Protein AF-U5GYC0-F1 (afdb_monomer)

Structure (mmCIF, N/CA/C/O backbone):
data_AF-U5GYC0-F1
#
_entry.id   AF-U5GYC0-F1
#
loop_
_atom_site.group_PDB
_atom_si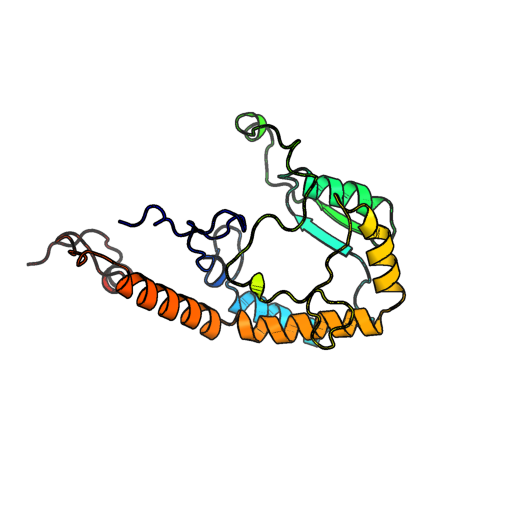te.id
_atom_site.type_symbol
_atom_site.label_atom_id
_atom_site.label_alt_id
_atom_site.label_comp_id
_atom_site.label_asym_id
_atom_site.label_entity_id
_atom_site.label_seq_id
_atom_site.pdbx_PDB_ins_code
_atom_site.Cartn_x
_atom_site.Cartn_y
_atom_site.Cartn_z
_atom_site.occupancy
_atom_site.B_iso_or_equiv
_atom_site.auth_seq_id
_atom_site.auth_comp_id
_atom_site.auth_asym_id
_atom_site.auth_atom_id
_atom_site.pdbx_PDB_model_num
ATOM 1 N N . MET A 1 1 ? 23.691 8.593 -22.057 1.00 45.25 1 MET A N 1
ATOM 2 C CA . MET A 1 1 ? 22.608 8.100 -21.179 1.00 45.25 1 MET A CA 1
ATOM 3 C C . MET A 1 1 ? 22.080 9.278 -20.382 1.00 45.25 1 MET A C 1
ATOM 5 O O . MET A 1 1 ? 22.920 10.042 -19.911 1.00 45.25 1 MET A O 1
ATOM 9 N N . PRO A 1 2 ? 20.759 9.476 -20.233 1.00 45.41 2 PRO A N 1
ATOM 10 C CA . PRO A 1 2 ? 20.293 10.423 -19.232 1.00 45.41 2 PRO A CA 1
ATOM 11 C C . PRO A 1 2 ? 20.849 9.981 -17.872 1.00 45.41 2 PRO A C 1
ATOM 13 O O . PRO A 1 2 ? 20.903 8.788 -17.569 1.00 45.41 2 PRO A O 1
ATOM 16 N N . ALA A 1 3 ? 21.329 10.929 -17.074 1.00 44.53 3 ALA A N 1
ATOM 17 C CA . ALA A 1 3 ? 21.721 10.655 -15.701 1.00 44.53 3 ALA A CA 1
ATOM 18 C C . ALA A 1 3 ? 20.459 10.246 -14.911 1.00 44.53 3 ALA A C 1
ATOM 20 O O . ALA A 1 3 ? 19.649 11.107 -14.587 1.00 44.53 3 ALA A O 1
ATOM 21 N N . GLY A 1 4 ? 20.247 8.945 -14.663 1.00 54.09 4 GLY A N 1
ATOM 22 C CA . GLY A 1 4 ? 19.050 8.458 -13.948 1.00 54.09 4 GLY A CA 1
ATOM 23 C C . GLY A 1 4 ? 18.498 7.107 -14.409 1.00 54.09 4 GLY A C 1
ATOM 24 O O . GLY A 1 4 ? 17.300 6.986 -14.629 1.00 54.09 4 GLY A O 1
ATOM 25 N N . ALA A 1 5 ? 19.351 6.094 -14.601 1.00 66.25 5 ALA A N 1
ATOM 26 C CA . ALA A 1 5 ? 18.937 4.833 -15.227 1.00 66.25 5 ALA A CA 1
ATOM 27 C C . ALA A 1 5 ? 18.612 3.675 -14.254 1.00 66.25 5 ALA A C 1
ATOM 29 O O . ALA A 1 5 ? 18.399 2.549 -14.696 1.00 66.25 5 ALA A O 1
ATOM 30 N N . ALA A 1 6 ? 18.609 3.903 -12.937 1.00 85.44 6 ALA A N 1
ATOM 31 C CA . ALA A 1 6 ? 18.375 2.828 -11.975 1.00 85.44 6 ALA A CA 1
ATOM 32 C C . ALA A 1 6 ? 16.874 2.580 -11.773 1.00 85.44 6 ALA A C 1
ATOM 34 O O . ALA A 1 6 ? 16.101 3.510 -11.521 1.00 85.44 6 ALA A O 1
ATOM 35 N N . TRP A 1 7 ? 16.475 1.313 -11.870 1.00 90.56 7 TRP A N 1
ATOM 36 C CA . TRP A 1 7 ? 15.140 0.868 -11.491 1.00 90.56 7 TRP A CA 1
ATOM 37 C C . TRP A 1 7 ? 15.125 0.523 -10.003 1.00 90.56 7 TRP A C 1
ATOM 39 O O . TRP A 1 7 ? 16.076 -0.061 -9.484 1.00 90.56 7 TRP A O 1
ATOM 49 N N . ALA A 1 8 ? 14.062 0.910 -9.307 1.00 91.19 8 ALA A N 1
ATOM 50 C CA . ALA A 1 8 ? 13.942 0.778 -7.863 1.00 91.19 8 ALA A CA 1
ATOM 51 C C . ALA A 1 8 ? 12.551 0.275 -7.466 1.00 91.19 8 ALA A C 1
ATOM 53 O O . ALA A 1 8 ? 11.544 0.642 -8.067 1.00 91.19 8 ALA A O 1
ATOM 54 N N . LEU A 1 9 ? 12.498 -0.529 -6.403 1.00 91.19 9 LEU A N 1
ATOM 55 C CA . LEU A 1 9 ? 11.251 -1.062 -5.830 1.00 91.19 9 LEU A CA 1
ATOM 56 C C . LEU A 1 9 ? 10.464 0.011 -5.062 1.00 91.19 9 LEU A C 1
ATOM 58 O O . LEU A 1 9 ? 9.237 -0.023 -4.967 1.00 91.19 9 LEU A O 1
ATOM 62 N N . GLY A 1 10 ? 11.189 0.993 -4.530 1.00 89.19 10 GLY A N 1
ATOM 63 C CA . GLY A 1 10 ? 10.661 2.166 -3.859 1.00 89.19 10 GLY A CA 1
ATOM 64 C C . GLY A 1 10 ? 11.673 3.304 -3.917 1.00 89.19 10 GLY A C 1
ATOM 65 O O . GLY A 1 10 ? 12.877 3.074 -4.021 1.00 89.19 10 GLY A O 1
ATOM 66 N N . ARG A 1 11 ? 11.191 4.544 -3.861 1.00 86.31 11 ARG A N 1
ATOM 67 C CA . ARG A 1 11 ? 12.037 5.748 -3.871 1.00 86.31 11 ARG A CA 1
ATOM 68 C C . ARG A 1 11 ? 11.391 6.883 -3.106 1.00 86.31 11 ARG A C 1
ATOM 70 O O . ARG A 1 11 ? 10.182 6.856 -2.893 1.00 86.31 11 ARG A O 1
ATOM 77 N N . ARG A 1 12 ? 12.147 7.926 -2.772 1.00 82.62 12 ARG A N 1
ATOM 78 C CA . ARG A 1 12 ? 11.533 9.172 -2.302 1.00 82.62 12 ARG A CA 1
ATOM 79 C C . ARG A 1 12 ? 10.918 9.932 -3.468 1.00 82.62 12 ARG A C 1
ATOM 81 O O . ARG A 1 12 ? 11.385 9.846 -4.604 1.00 82.62 12 ARG A O 1
ATOM 88 N N . GLU A 1 13 ? 9.889 10.723 -3.190 1.00 81.12 13 GLU A N 1
ATOM 89 C CA . GLU A 1 13 ? 9.223 11.531 -4.220 1.00 81.12 13 GLU A CA 1
ATOM 90 C C . GLU A 1 13 ? 10.209 12.476 -4.928 1.00 81.12 13 GLU A C 1
ATOM 92 O O . GLU A 1 13 ? 10.243 12.528 -6.158 1.00 81.12 13 GLU A O 1
ATOM 97 N N . LYS A 1 14 ? 11.108 13.095 -4.149 1.00 80.00 14 LYS A N 1
ATOM 98 C CA . LYS A 1 14 ? 12.196 13.974 -4.611 1.00 80.00 14 LYS A CA 1
ATOM 99 C C . LYS A 1 14 ? 13.321 13.280 -5.388 1.00 80.00 14 LYS A C 1
ATOM 101 O O . LYS A 1 14 ? 14.299 13.935 -5.729 1.00 80.00 14 LYS A O 1
ATOM 106 N N . GLU A 1 15 ? 13.218 11.975 -5.631 1.00 83.44 15 GLU A N 1
ATOM 107 C CA . GLU A 1 15 ? 14.189 11.201 -6.409 1.00 83.44 15 GLU A CA 1
ATOM 108 C C . GLU A 1 15 ? 13.606 10.755 -7.758 1.00 83.44 15 GLU A C 1
ATOM 110 O O . GLU A 1 15 ? 13.583 9.558 -8.044 1.00 83.44 15 GLU A O 1
ATOM 115 N N . PRO A 1 16 ? 13.096 11.666 -8.609 1.00 85.19 16 PRO A N 1
ATOM 116 C CA . PRO A 1 16 ? 12.442 11.287 -9.861 1.00 85.19 16 PRO A CA 1
ATOM 117 C C . PRO A 1 16 ? 13.381 10.577 -10.846 1.00 85.19 16 PRO A C 1
ATOM 119 O O . PRO A 1 16 ? 12.903 9.935 -11.774 1.00 85.19 16 PRO A O 1
ATOM 122 N N . GLN A 1 17 ? 14.697 10.652 -10.633 1.00 84.75 17 GLN A N 1
ATOM 123 C CA . GLN A 1 17 ? 15.699 9.923 -11.407 1.00 84.75 17 GLN A CA 1
ATOM 124 C C . GLN A 1 17 ? 15.681 8.403 -11.176 1.00 84.75 17 GLN A C 1
ATOM 126 O O . GLN A 1 17 ? 16.362 7.681 -11.895 1.00 84.75 17 GLN A O 1
ATOM 131 N N . LEU A 1 18 ? 14.974 7.910 -10.152 1.00 87.81 18 LEU A N 1
ATOM 132 C CA . LEU A 1 18 ? 14.782 6.479 -9.932 1.00 87.81 18 LEU A CA 1
ATOM 133 C C . LEU A 1 18 ? 13.461 6.049 -10.572 1.00 87.81 18 LEU A C 1
ATOM 135 O O . LEU A 1 18 ? 12.388 6.554 -10.235 1.00 87.81 18 LEU A O 1
ATOM 139 N N . THR A 1 19 ? 13.532 5.094 -11.491 1.00 90.50 19 THR A N 1
ATOM 140 C CA . THR A 1 19 ? 12.335 4.562 -12.144 1.00 90.50 19 THR A CA 1
ATOM 141 C C . THR A 1 19 ? 11.710 3.508 -11.244 1.00 90.50 19 THR A C 1
ATOM 143 O O . THR A 1 19 ? 12.371 2.548 -10.859 1.00 90.50 19 THR A O 1
ATOM 146 N N . LEU A 1 20 ? 10.448 3.700 -10.866 1.00 92.38 20 LEU A N 1
ATOM 147 C CA . LEU A 1 20 ? 9.751 2.737 -10.020 1.00 92.38 20 LEU A CA 1
ATOM 148 C C . LEU A 1 20 ? 9.372 1.506 -10.830 1.00 92.38 20 LEU A C 1
ATOM 150 O O . LEU A 1 20 ? 8.767 1.622 -11.892 1.00 92.38 20 LEU A O 1
ATOM 154 N N . MET A 1 21 ? 9.695 0.338 -10.293 1.00 93.69 21 MET A N 1
ATOM 155 C CA . MET A 1 21 ? 9.301 -0.942 -10.857 1.00 93.69 21 MET A CA 1
ATOM 156 C C . MET A 1 21 ? 8.496 -1.755 -9.833 1.00 93.69 21 MET A C 1
ATOM 158 O O . MET A 1 21 ? 8.673 -1.560 -8.625 1.00 93.69 21 MET A O 1
ATOM 162 N N . PRO A 1 22 ? 7.587 -2.639 -10.275 1.00 93.56 22 PRO A N 1
ATOM 163 C CA . PRO A 1 22 ? 6.909 -3.559 -9.375 1.00 93.56 22 PRO A CA 1
ATO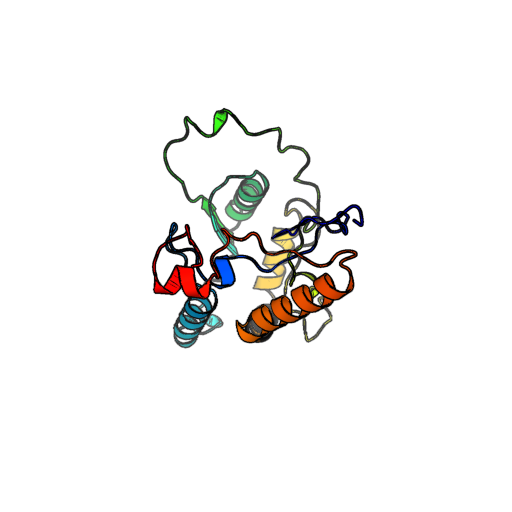M 164 C C . PRO A 1 22 ? 7.876 -4.467 -8.607 1.00 93.56 22 PRO A C 1
ATOM 166 O O . PRO A 1 22 ? 8.933 -4.847 -9.107 1.00 93.56 22 PRO A O 1
ATOM 169 N N . ASP A 1 23 ? 7.496 -4.805 -7.377 1.00 90.19 23 ASP A N 1
ATOM 170 C CA . ASP A 1 23 ? 8.278 -5.652 -6.476 1.00 90.19 23 ASP A CA 1
ATOM 171 C C . ASP A 1 23 ? 8.220 -7.134 -6.877 1.00 90.19 23 ASP A C 1
ATOM 173 O O . ASP A 1 23 ? 7.210 -7.609 -7.400 1.00 90.19 23 ASP A O 1
ATOM 177 N N . PHE A 1 24 ? 9.293 -7.889 -6.631 1.00 86.81 24 PHE A N 1
ATOM 178 C CA . PHE A 1 24 ? 9.323 -9.324 -6.938 1.00 86.81 24 PHE A CA 1
ATOM 179 C C . PHE A 1 24 ? 8.292 -10.117 -6.115 1.00 86.81 24 PHE A C 1
ATOM 181 O O . PHE A 1 24 ? 7.772 -11.129 -6.590 1.00 86.81 24 PHE A O 1
ATOM 188 N N . GLY A 1 25 ? 7.921 -9.622 -4.929 1.00 84.31 25 GLY A N 1
ATOM 189 C CA . GLY A 1 25 ? 6.897 -10.193 -4.060 1.00 84.31 25 GLY A CA 1
ATOM 190 C C . GLY A 1 25 ? 5.497 -10.216 -4.677 1.00 84.31 25 GLY A C 1
ATOM 191 O O . GLY A 1 25 ? 4.647 -10.978 -4.220 1.00 84.31 25 GLY A O 1
ATOM 192 N N . PHE A 1 26 ? 5.250 -9.471 -5.764 1.00 86.19 26 PHE A N 1
ATOM 193 C CA . PHE A 1 26 ? 4.016 -9.639 -6.538 1.00 86.19 26 PHE A CA 1
ATOM 194 C C . PHE A 1 26 ? 3.907 -11.033 -7.171 1.00 86.19 26 PHE A C 1
ATOM 196 O O . PHE A 1 26 ? 2.799 -11.558 -7.294 1.00 86.19 26 PHE A O 1
ATOM 203 N N . PHE A 1 27 ? 5.041 -11.648 -7.517 1.00 83.06 27 PHE A N 1
ATOM 204 C CA . PHE A 1 27 ? 5.105 -12.976 -8.123 1.00 83.06 27 PHE A CA 1
ATOM 205 C C . PHE A 1 27 ? 5.369 -14.061 -7.083 1.00 83.06 27 PHE A C 1
ATOM 207 O O . PHE A 1 27 ? 4.587 -15.003 -6.974 1.00 83.06 27 PHE A O 1
ATOM 214 N N . SER A 1 28 ? 6.453 -13.941 -6.314 1.00 82.31 28 SER A N 1
ATOM 215 C CA . SER A 1 28 ? 6.825 -14.945 -5.315 1.00 82.31 28 SER A CA 1
ATOM 216 C C . SER A 1 28 ? 7.883 -14.428 -4.351 1.00 82.31 28 SER A C 1
ATOM 218 O O . SER A 1 28 ? 8.816 -13.747 -4.776 1.00 82.31 28 SER A O 1
ATOM 220 N N . TRP A 1 29 ? 7.807 -14.852 -3.090 1.00 78.94 29 TRP A N 1
ATOM 221 C CA . TRP A 1 29 ? 8.907 -14.719 -2.139 1.00 78.94 29 TRP A CA 1
ATOM 222 C C . TRP A 1 29 ? 8.983 -15.971 -1.245 1.00 78.94 29 TRP A C 1
ATOM 224 O O . TRP A 1 29 ? 8.562 -15.961 -0.082 1.00 78.94 29 TRP A O 1
ATOM 234 N N . PRO A 1 30 ? 9.440 -17.102 -1.814 1.00 74.62 30 PRO A N 1
ATOM 235 C CA . PRO A 1 30 ? 9.347 -18.405 -1.165 1.00 74.62 30 PRO A CA 1
ATOM 236 C C . PRO A 1 30 ? 10.263 -18.550 0.056 1.00 74.62 30 PRO A C 1
ATOM 238 O O . PRO A 1 30 ? 9.929 -19.313 0.958 1.00 74.62 30 PRO A O 1
ATOM 241 N N . GLU A 1 31 ? 11.384 -17.825 0.125 1.00 71.75 31 GLU A N 1
ATOM 242 C CA . GLU A 1 31 ? 12.377 -17.928 1.202 1.00 71.75 31 GLU A CA 1
ATOM 243 C C . GLU A 1 31 ? 11.791 -17.635 2.599 1.00 71.75 31 GLU A C 1
ATOM 245 O O . GLU A 1 31 ? 12.012 -18.438 3.506 1.00 71.75 31 GLU A O 1
ATOM 250 N N . PRO A 1 32 ? 11.003 -16.559 2.809 1.00 68.69 32 PRO A N 1
ATOM 251 C CA . PRO A 1 32 ? 10.252 -16.346 4.049 1.00 68.69 32 PRO A CA 1
ATOM 252 C C . PRO A 1 32 ? 8.882 -17.050 4.080 1.00 68.69 32 PRO A C 1
ATOM 254 O O . PRO A 1 32 ? 8.115 -16.838 5.019 1.00 68.69 32 PRO A O 1
ATOM 257 N N . GLY A 1 33 ? 8.537 -17.849 3.064 1.00 72.38 33 GLY A N 1
ATOM 258 C CA . GLY A 1 33 ? 7.230 -18.504 2.949 1.00 72.38 33 GLY A CA 1
ATOM 259 C C . GLY A 1 33 ? 6.080 -17.556 2.593 1.00 72.38 33 GLY A C 1
ATOM 260 O O . GLY A 1 33 ? 4.927 -17.836 2.928 1.00 72.38 33 GLY A O 1
ATOM 261 N N . VAL A 1 34 ? 6.370 -16.427 1.939 1.00 73.06 34 VAL A N 1
ATOM 262 C CA . VAL A 1 34 ? 5.357 -15.463 1.495 1.00 73.06 34 VAL A CA 1
ATOM 263 C C . VAL A 1 34 ? 4.911 -15.833 0.077 1.00 73.06 34 VAL A C 1
ATOM 265 O O . VAL A 1 34 ? 5.691 -15.810 -0.876 1.00 73.06 34 VAL A O 1
ATOM 268 N N . GLY A 1 35 ? 3.636 -16.209 -0.054 1.00 75.94 35 GLY A N 1
ATOM 269 C CA . GLY A 1 35 ? 3.026 -16.509 -1.352 1.00 75.94 35 GLY A CA 1
ATOM 270 C C . GLY A 1 35 ? 2.996 -15.286 -2.274 1.00 75.94 35 GLY A C 1
ATOM 271 O O . GLY A 1 35 ? 3.096 -14.147 -1.819 1.00 75.94 35 GLY A O 1
ATOM 272 N N . GLY A 1 36 ? 2.828 -15.518 -3.575 1.00 82.31 36 GLY A N 1
ATOM 273 C CA . GLY A 1 36 ? 2.641 -14.434 -4.545 1.00 82.31 36 GLY A CA 1
ATOM 274 C C . GLY A 1 36 ? 1.349 -13.649 -4.305 1.00 82.31 36 GLY A C 1
ATOM 275 O O . GLY A 1 36 ? 0.422 -14.140 -3.655 1.00 82.31 36 GLY A O 1
ATOM 276 N N . MET A 1 37 ? 1.235 -12.449 -4.883 1.00 83.38 37 MET A N 1
ATOM 277 C CA . MET A 1 37 ? 0.094 -11.555 -4.638 1.00 83.38 37 MET A CA 1
ATOM 278 C C . MET A 1 37 ? -1.261 -12.206 -4.959 1.00 83.38 37 MET A C 1
ATOM 280 O O . MET A 1 37 ? -2.230 -11.978 -4.240 1.00 83.38 37 MET A O 1
ATOM 284 N N . VAL A 1 38 ? -1.336 -13.053 -5.993 1.00 83.94 38 VAL A N 1
ATOM 285 C CA . VAL A 1 38 ? -2.561 -13.806 -6.344 1.00 83.94 38 VAL A CA 1
ATOM 286 C C . VAL A 1 38 ? -2.973 -14.745 -5.230 1.00 83.94 38 VAL A C 1
ATOM 288 O O . VAL A 1 38 ? -4.109 -14.708 -4.766 1.00 83.94 38 VAL A O 1
ATOM 291 N N . GLU A 1 39 ? -2.034 -15.580 -4.798 1.00 84.44 39 GLU A N 1
ATOM 292 C CA . GLU A 1 39 ? -2.271 -16.585 -3.775 1.00 84.44 39 GLU A CA 1
ATOM 293 C C . GLU A 1 39 ? -2.685 -15.918 -2.462 1.00 84.44 39 GLU A C 1
ATOM 295 O O . GLU A 1 39 ? -3.664 -16.327 -1.835 1.00 84.44 39 GLU A O 1
ATOM 300 N N . VAL A 1 40 ? -1.972 -14.857 -2.071 1.00 84.38 40 VAL A N 1
ATOM 301 C CA . VAL A 1 40 ? -2.281 -14.069 -0.877 1.00 84.38 40 VAL A CA 1
ATOM 302 C C . VAL A 1 40 ? -3.663 -13.424 -1.000 1.00 84.38 40 VAL A C 1
ATOM 304 O O . VAL A 1 40 ? -4.480 -13.569 -0.093 1.00 84.38 40 VAL A O 1
ATOM 307 N N . ALA A 1 41 ? -3.976 -12.773 -2.124 1.00 84.38 41 ALA A N 1
ATOM 308 C CA . ALA A 1 41 ? -5.264 -12.115 -2.331 1.00 84.38 41 ALA A CA 1
ATOM 309 C C . ALA A 1 41 ? -6.447 -13.098 -2.327 1.00 84.38 41 ALA A C 1
ATOM 311 O O . ALA A 1 41 ? -7.498 -12.788 -1.757 1.00 84.38 41 ALA A O 1
ATOM 312 N N . ASP A 1 42 ? -6.293 -14.282 -2.922 1.00 86.19 42 ASP A N 1
ATOM 313 C CA . ASP A 1 42 ? -7.335 -15.310 -2.940 1.00 86.19 42 ASP A CA 1
ATOM 314 C C . ASP A 1 42 ? -7.539 -15.943 -1.562 1.00 86.19 42 ASP A C 1
ATOM 316 O O . ASP A 1 42 ? -8.683 -16.115 -1.133 1.00 86.19 42 ASP A O 1
ATOM 320 N N . LYS A 1 43 ? -6.457 -16.216 -0.823 1.00 85.62 43 LYS A N 1
ATOM 321 C CA . LYS A 1 43 ? -6.539 -16.664 0.576 1.00 85.62 43 LYS A CA 1
ATOM 322 C C . LYS A 1 43 ? -7.237 -15.625 1.454 1.00 85.62 43 LYS A C 1
ATOM 324 O O . LYS A 1 43 ? -8.130 -15.988 2.220 1.00 85.62 43 LYS A O 1
ATOM 329 N N . CYS A 1 44 ? -6.904 -14.342 1.292 1.00 83.88 44 CYS A N 1
ATOM 330 C CA . CYS A 1 44 ? -7.588 -13.245 1.977 1.00 83.88 44 CYS A CA 1
ATOM 331 C C . CYS A 1 44 ? -9.081 -13.220 1.629 1.00 83.88 44 CYS A C 1
ATOM 333 O O . CYS A 1 44 ? -9.911 -13.209 2.531 1.00 83.88 44 CYS A O 1
ATOM 335 N N . LYS A 1 45 ? -9.450 -13.306 0.342 1.00 83.81 45 LYS A N 1
ATOM 336 C CA . LYS A 1 45 ? -10.860 -13.355 -0.087 1.00 83.81 45 LYS A CA 1
ATOM 337 C C . LYS A 1 45 ? -11.619 -14.519 0.558 1.00 83.81 45 LYS A C 1
ATOM 339 O O . LYS A 1 45 ? -12.728 -14.331 1.047 1.00 83.81 45 LYS A O 1
ATOM 344 N N . GLN A 1 46 ? -11.043 -15.720 0.552 1.00 87.88 46 GLN A N 1
ATOM 345 C CA . GLN A 1 46 ? -11.676 -16.907 1.139 1.00 87.88 46 GLN A CA 1
ATOM 346 C C . GLN A 1 46 ? -11.866 -16.783 2.653 1.00 87.88 46 GLN A C 1
ATOM 348 O O . GLN A 1 46 ? -12.825 -17.329 3.197 1.00 87.88 46 GLN A O 1
ATOM 353 N N . TYR A 1 47 ? -10.947 -16.097 3.333 1.00 82.94 47 TYR A N 1
ATOM 354 C CA . TYR A 1 47 ? -11.044 -15.826 4.761 1.00 82.94 47 TYR A CA 1
ATOM 355 C C . TYR A 1 47 ? -12.120 -14.775 5.065 1.00 82.94 47 TYR A C 1
ATOM 357 O O . TYR A 1 47 ? -12.980 -15.012 5.909 1.00 82.94 47 TYR A O 1
ATOM 365 N N . GLU A 1 48 ? -12.136 -13.668 4.317 1.00 82.69 48 GLU A N 1
ATOM 366 C CA . GLU A 1 48 ? -13.141 -12.598 4.416 1.00 82.69 48 GLU A CA 1
ATOM 367 C C . GLU A 1 48 ? -14.569 -13.110 4.168 1.00 82.69 48 GLU A C 1
ATOM 369 O O . GLU A 1 48 ? -15.506 -12.697 4.835 1.00 82.69 48 GLU A O 1
ATOM 374 N N . GLN A 1 49 ? -14.754 -14.106 3.298 1.00 85.31 49 GLN A N 1
ATOM 375 C CA . GLN A 1 49 ? -16.065 -14.744 3.096 1.00 85.31 49 GLN A CA 1
ATOM 376 C C . GLN A 1 49 ? -16.630 -15.444 4.345 1.00 85.31 49 GLN A C 1
ATOM 378 O O . GLN A 1 49 ? -17.812 -15.788 4.367 1.00 85.31 49 GLN A O 1
ATOM 383 N N . ARG A 1 50 ? -15.803 -15.696 5.366 1.00 89.00 50 ARG A N 1
ATOM 384 C CA . ARG A 1 50 ? -16.190 -16.406 6.595 1.00 89.00 50 ARG A CA 1
ATOM 385 C C . ARG A 1 50 ? -16.413 -15.472 7.782 1.00 89.00 50 ARG A C 1
ATOM 387 O O . ARG A 1 50 ? -16.849 -15.953 8.824 1.00 89.00 50 ARG A O 1
ATOM 394 N N . ILE A 1 51 ? -16.098 -14.182 7.655 1.00 86.62 51 ILE A N 1
ATOM 395 C CA . ILE A 1 51 ? -16.125 -13.213 8.756 1.00 86.62 51 ILE A CA 1
ATOM 396 C C . ILE A 1 51 ? -16.804 -11.938 8.269 1.00 86.62 51 ILE A C 1
ATOM 398 O O . ILE A 1 51 ? -16.398 -11.367 7.264 1.00 86.62 51 ILE A O 1
ATOM 402 N N . LYS A 1 52 ? -17.824 -11.470 8.988 1.00 88.19 52 LYS A N 1
ATOM 403 C CA . LYS A 1 52 ? -18.470 -10.189 8.679 1.00 88.19 52 LYS A CA 1
ATOM 404 C C . LYS A 1 52 ? -17.681 -9.040 9.298 1.00 88.19 52 LYS A C 1
ATOM 406 O O . LYS A 1 52 ? -16.973 -9.253 10.279 1.00 88.19 52 LYS A O 1
ATOM 411 N N . TRP A 1 53 ? -17.845 -7.824 8.775 1.00 88.44 53 TRP A N 1
ATOM 412 C CA . TRP A 1 53 ? -17.227 -6.622 9.345 1.00 88.44 53 TRP A CA 1
ATOM 413 C C . TRP A 1 53 ? -17.463 -6.501 10.856 1.00 88.44 53 TRP A C 1
ATOM 415 O O . TRP A 1 53 ? -16.503 -6.435 11.617 1.00 88.44 53 TRP A O 1
ATOM 425 N N . ALA A 1 54 ? -18.721 -6.625 11.292 1.00 91.56 54 ALA A N 1
ATOM 426 C CA . ALA A 1 54 ? -19.115 -6.552 12.701 1.00 91.56 54 ALA A CA 1
ATOM 427 C C . ALA A 1 54 ? -18.458 -7.612 13.614 1.00 91.56 54 ALA A C 1
ATOM 429 O O . ALA A 1 54 ? -18.413 -7.432 14.829 1.00 91.56 54 ALA A O 1
ATOM 430 N N . ASP A 1 55 ? -17.950 -8.712 13.046 1.00 88.88 55 ASP A N 1
ATOM 431 C CA . ASP A 1 55 ? -17.260 -9.775 13.786 1.00 88.88 55 ASP A CA 1
ATOM 432 C C . ASP A 1 55 ? -15.731 -9.556 13.837 1.00 88.88 55 ASP A C 1
ATOM 434 O O . ASP A 1 55 ? -15.008 -10.317 14.491 1.00 88.88 55 ASP A O 1
ATOM 438 N N . LYS A 1 56 ? -15.201 -8.536 13.143 1.00 86.56 56 LYS A N 1
ATOM 439 C CA . LYS A 1 56 ? -13.774 -8.187 13.176 1.00 86.56 56 LYS A CA 1
ATOM 440 C C . LYS A 1 56 ? -13.412 -7.544 14.512 1.00 86.56 56 LYS A C 1
ATOM 442 O O . LYS A 1 56 ? -14.187 -6.824 15.129 1.00 86.56 56 LYS A O 1
ATOM 447 N N . VAL A 1 57 ? -12.180 -7.779 14.960 1.00 86.56 57 VAL A N 1
ATOM 448 C CA . VAL A 1 57 ? -11.657 -7.169 16.188 1.00 86.56 57 VAL A CA 1
ATOM 449 C C . VAL A 1 57 ? -11.289 -5.705 15.898 1.00 86.56 57 VAL A C 1
ATOM 451 O O . VAL A 1 57 ? -10.378 -5.488 15.097 1.00 86.56 57 VAL A O 1
ATOM 454 N N . PRO A 1 58 ? -11.911 -4.703 16.556 1.00 87.44 58 PRO A N 1
ATOM 455 C CA . PRO A 1 58 ? -11.702 -3.282 16.262 1.00 87.44 58 PRO A CA 1
ATOM 456 C C . PRO A 1 58 ? -10.407 -2.773 16.912 1.00 87.44 58 PRO A C 1
ATOM 458 O O . PRO A 1 58 ? -10.406 -1.995 17.868 1.00 87.44 58 PRO A O 1
ATOM 461 N N . LYS A 1 59 ? -9.271 -3.291 16.442 1.00 86.56 59 LYS A N 1
ATOM 462 C CA . LYS A 1 59 ? -7.934 -2.946 16.926 1.00 86.56 59 LYS A CA 1
ATOM 463 C C . LYS A 1 59 ? -7.017 -2.593 15.767 1.00 86.56 59 LYS A C 1
ATOM 465 O O . LYS A 1 59 ? -7.031 -3.254 14.732 1.00 86.56 59 LYS A O 1
ATOM 470 N N . LEU A 1 60 ? -6.149 -1.610 15.989 1.00 89.31 60 LEU A N 1
ATOM 471 C CA . LEU A 1 60 ? -5.017 -1.352 15.113 1.00 89.31 60 LEU A CA 1
ATOM 472 C C . LEU A 1 60 ? -4.020 -2.501 15.256 1.00 89.31 60 LEU A C 1
ATOM 474 O O . LEU A 1 60 ? -3.286 -2.576 16.246 1.00 89.31 60 LEU A O 1
ATOM 478 N N . PHE A 1 61 ? -4.016 -3.399 14.278 1.00 86.81 61 PHE A N 1
ATOM 479 C CA . PHE A 1 61 ? -3.123 -4.545 14.248 1.00 86.81 61 PHE A CA 1
ATOM 480 C C . PHE A 1 61 ? -1.872 -4.257 13.416 1.00 86.81 61 PHE A C 1
ATOM 482 O O . PHE A 1 61 ? -1.964 -3.846 12.260 1.00 86.81 61 PHE A O 1
ATOM 489 N N . TRP A 1 62 ? -0.700 -4.534 13.983 1.00 86.62 62 TRP A N 1
ATOM 490 C CA . TRP A 1 62 ? 0.555 -4.580 13.238 1.00 86.62 62 TRP A CA 1
ATOM 491 C C . TRP A 1 62 ? 1.488 -5.619 13.855 1.00 86.62 62 TRP A C 1
ATOM 493 O O . TRP A 1 62 ? 1.679 -5.659 15.072 1.00 86.62 62 TRP A O 1
ATOM 503 N N . LYS A 1 63 ? 2.100 -6.455 13.017 1.00 77.00 63 LYS A N 1
ATOM 504 C CA . LYS A 1 63 ? 3.101 -7.428 13.451 1.00 77.00 63 LYS A CA 1
ATOM 505 C C . LYS A 1 63 ? 4.269 -7.437 12.482 1.00 77.00 63 LYS A C 1
ATOM 507 O O . LYS A 1 63 ? 4.088 -7.695 11.296 1.00 77.00 63 LYS A O 1
ATOM 512 N N . GLY A 1 64 ? 5.462 -7.176 12.992 1.00 78.00 64 GLY A N 1
ATOM 513 C CA . GLY A 1 64 ? 6.670 -7.131 12.184 1.00 78.00 64 GLY A CA 1
ATOM 514 C C . GLY A 1 64 ? 7.900 -6.867 13.034 1.00 78.00 64 GLY A C 1
ATOM 515 O O . GLY A 1 64 ? 7.792 -6.511 14.200 1.00 78.00 64 GLY A O 1
ATOM 516 N N . ALA A 1 65 ? 9.071 -7.038 12.434 1.00 75.50 65 ALA A N 1
ATOM 517 C CA . ALA A 1 65 ? 10.336 -6.835 13.123 1.00 75.50 65 ALA A CA 1
ATOM 518 C C . ALA A 1 65 ? 10.582 -5.345 13.400 1.00 75.50 65 ALA A C 1
ATOM 520 O O . ALA A 1 65 ? 10.467 -4.522 12.478 1.00 75.50 65 ALA A O 1
ATOM 521 N N . PHE A 1 66 ? 10.974 -4.992 14.623 1.00 80.06 66 PHE A N 1
ATOM 522 C CA . PHE A 1 66 ? 11.405 -3.645 15.025 1.00 80.06 66 PHE A CA 1
ATOM 523 C C . PHE A 1 66 ? 12.791 -3.271 14.478 1.00 80.06 66 PHE A C 1
ATOM 525 O O . PHE A 1 66 ? 13.680 -2.834 15.196 1.00 80.06 66 PHE A O 1
ATOM 532 N N . MET A 1 67 ? 12.963 -3.406 13.165 1.00 67.56 67 MET A N 1
ATOM 533 C CA . MET A 1 67 ? 14.203 -3.067 12.460 1.00 67.56 67 MET A CA 1
ATOM 534 C C . MET A 1 67 ? 14.426 -1.553 12.327 1.00 67.56 67 MET A C 1
ATOM 536 O O . MET A 1 67 ? 15.488 -1.135 11.884 1.00 67.56 67 MET A O 1
ATOM 540 N N . VAL A 1 68 ? 13.411 -0.736 12.634 1.00 73.69 68 VAL A N 1
ATOM 541 C CA . VAL A 1 68 ? 13.445 0.732 12.545 1.00 73.69 68 VAL A CA 1
ATOM 542 C C . VAL A 1 68 ? 12.598 1.353 13.662 1.00 73.69 68 VAL A C 1
ATOM 544 O O . VAL A 1 68 ? 11.537 0.814 13.994 1.00 73.69 68 VAL A O 1
ATOM 547 N N . ASP A 1 69 ? 13.022 2.504 14.192 1.00 75.94 69 ASP A N 1
ATOM 548 C CA . ASP A 1 69 ? 12.404 3.136 15.371 1.00 75.94 69 ASP A CA 1
ATOM 549 C C . ASP A 1 69 ? 10.935 3.483 15.179 1.00 75.94 69 ASP A C 1
ATOM 551 O O . ASP A 1 69 ? 10.138 3.241 16.076 1.00 75.94 69 ASP A O 1
ATOM 555 N N . ILE A 1 70 ? 10.523 3.913 13.985 1.00 77.81 70 ILE A N 1
ATOM 556 C CA . ILE A 1 70 ? 9.114 4.236 13.712 1.00 77.81 70 ILE A CA 1
ATOM 557 C C . ILE A 1 70 ? 8.166 3.052 13.999 1.00 77.81 70 ILE A C 1
ATOM 559 O O . ILE A 1 70 ? 7.019 3.240 14.396 1.00 77.81 70 ILE A O 1
ATOM 563 N N . ARG A 1 71 ? 8.634 1.803 13.856 1.00 84.75 71 ARG A N 1
ATOM 564 C CA . ARG A 1 71 ? 7.835 0.612 14.200 1.00 84.75 71 ARG A CA 1
ATOM 565 C C . ARG A 1 71 ? 7.713 0.437 15.715 1.00 84.75 71 ARG A C 1
ATOM 567 O O . ARG A 1 71 ? 6.657 0.037 16.203 1.00 84.75 71 ARG A O 1
ATOM 574 N N . LYS A 1 72 ? 8.773 0.771 16.452 1.00 82.62 72 LYS A N 1
ATOM 575 C CA . LYS A 1 72 ? 8.790 0.780 17.916 1.00 82.62 72 LYS A CA 1
ATOM 576 C C . LYS A 1 72 ? 7.984 1.952 18.480 1.00 82.62 72 LYS A C 1
ATOM 578 O O . LYS A 1 72 ? 7.254 1.755 19.439 1.00 82.62 72 LYS A O 1
ATOM 583 N N . GLU A 1 73 ? 8.028 3.125 17.858 1.00 86.31 73 GLU A N 1
ATOM 584 C CA . GLU A 1 73 ? 7.203 4.282 18.222 1.00 86.31 73 GLU A CA 1
ATOM 585 C C . GLU A 1 73 ? 5.710 3.985 18.051 1.00 86.31 73 GLU A C 1
ATOM 587 O O . GLU A 1 73 ? 4.919 4.241 18.962 1.00 86.31 73 GLU A O 1
ATOM 592 N N . LEU A 1 74 ? 5.329 3.358 16.928 1.00 88.81 74 LEU A N 1
ATOM 593 C CA . LEU A 1 74 ? 3.967 2.865 16.719 1.00 88.81 74 LEU A CA 1
ATOM 594 C C . LEU A 1 74 ? 3.545 1.930 17.859 1.00 88.81 74 LEU A C 1
ATOM 596 O O . LEU A 1 74 ? 2.446 2.060 18.399 1.00 88.81 74 LEU A O 1
ATOM 600 N N . TRP A 1 75 ? 4.425 1.007 18.250 1.00 90.50 75 TRP A N 1
ATOM 601 C CA . TRP A 1 75 ? 4.185 0.116 19.380 1.00 90.50 75 TRP A CA 1
ATOM 602 C C . TRP A 1 75 ? 4.059 0.868 20.710 1.00 90.50 75 TRP A C 1
ATOM 604 O O . TRP A 1 75 ? 3.124 0.609 21.468 1.00 90.50 75 TRP A O 1
ATOM 614 N N . ASP A 1 76 ? 4.955 1.819 20.979 1.00 89.88 76 ASP A N 1
ATOM 615 C CA . ASP A 1 76 ? 4.994 2.611 22.206 1.00 89.88 76 ASP A CA 1
ATOM 616 C C . ASP A 1 76 ? 3.732 3.445 22.412 1.00 89.88 76 ASP A C 1
ATOM 618 O O . ASP A 1 76 ? 3.281 3.613 23.549 1.00 89.88 76 ASP A O 1
ATOM 622 N N . ILE A 1 77 ? 3.148 3.946 21.326 1.00 91.50 77 ILE A N 1
ATOM 623 C CA . ILE A 1 77 ? 1.889 4.685 21.355 1.00 91.50 77 ILE A CA 1
ATOM 624 C C . ILE A 1 77 ? 0.719 3.713 21.451 1.00 91.50 77 ILE A C 1
ATOM 626 O O . ILE A 1 77 ? -0.067 3.810 22.393 1.00 91.50 77 ILE A O 1
ATOM 630 N N . ALA A 1 78 ? 0.625 2.737 20.545 1.00 91.06 78 ALA A N 1
ATOM 631 C CA . ALA A 1 78 ? -0.517 1.830 20.477 1.00 91.06 78 ALA A CA 1
ATOM 632 C C . ALA A 1 78 ? -0.714 1.032 21.776 1.00 91.06 78 ALA A C 1
ATOM 634 O O . ALA A 1 78 ? -1.847 0.882 22.229 1.00 91.06 78 ALA A O 1
ATOM 635 N N . ARG A 1 79 ? 0.364 0.586 22.442 1.00 91.25 79 ARG A N 1
ATOM 636 C CA . ARG A 1 79 ? 0.276 -0.199 23.691 1.00 91.25 79 ARG A CA 1
ATOM 637 C C . ARG A 1 79 ? -0.359 0.549 24.868 1.00 91.25 79 ARG A C 1
ATOM 639 O O . ARG A 1 79 ? -0.757 -0.086 25.841 1.00 91.25 79 ARG A O 1
ATOM 646 N N . LYS A 1 80 ? -0.452 1.882 24.797 1.00 95.06 80 LYS A N 1
ATOM 647 C CA . LYS A 1 80 ? -1.116 2.716 25.815 1.00 95.06 80 LYS A CA 1
ATOM 648 C C . LYS A 1 80 ? -2.642 2.657 25.711 1.00 95.06 80 LYS A C 1
ATOM 650 O O . LYS A 1 80 ? -3.327 3.062 26.648 1.00 95.06 80 LYS A O 1
ATOM 655 N N . TYR A 1 81 ? -3.179 2.150 24.602 1.00 93.88 81 TYR A N 1
ATOM 656 C CA . TYR A 1 81 ? -4.606 2.148 24.310 1.00 93.88 81 TYR A CA 1
ATOM 657 C C . TYR A 1 81 ? -5.142 0.730 24.107 1.00 93.88 81 TYR A C 1
ATOM 659 O O . TYR A 1 81 ? -4.473 -0.147 23.568 1.00 93.88 81 TYR A O 1
ATOM 667 N N . LYS A 1 82 ? -6.408 0.502 24.482 1.00 91.62 82 LYS A N 1
ATOM 668 C CA . LYS A 1 82 ? -7.069 -0.810 24.323 1.00 91.62 82 LYS A CA 1
ATOM 669 C C . LYS A 1 82 ? -7.223 -1.239 22.860 1.00 91.62 82 LYS A C 1
ATOM 671 O O . LYS A 1 82 ? -7.321 -2.438 22.589 1.00 91.62 82 LYS A O 1
ATOM 676 N N . TRP A 1 83 ? -7.248 -0.270 21.943 1.00 91.31 83 TRP A N 1
ATOM 677 C CA . TRP A 1 83 ? -7.311 -0.507 20.505 1.00 91.31 83 TRP A CA 1
ATOM 678 C C . TRP A 1 83 ? -5.957 -0.916 19.904 1.00 91.31 83 TRP A C 1
ATOM 680 O O . TRP A 1 83 ? -5.925 -1.362 18.764 1.00 91.31 83 TRP A O 1
ATOM 690 N N . GLY A 1 84 ? -4.837 -0.801 20.626 1.00 89.00 84 GLY A N 1
ATOM 691 C CA . GLY A 1 84 ? -3.523 -1.164 20.101 1.00 89.00 84 GLY A CA 1
ATOM 692 C C . GLY A 1 84 ? -3.258 -2.668 20.143 1.00 89.00 84 GLY A C 1
ATOM 693 O O . GLY A 1 84 ? -3.252 -3.280 21.210 1.00 89.00 84 GLY A O 1
ATOM 694 N N . ALA A 1 85 ? -2.992 -3.267 18.983 1.00 85.75 85 ALA A N 1
ATOM 695 C CA . ALA A 1 85 ? -2.537 -4.648 18.826 1.00 85.75 85 ALA A CA 1
ATOM 696 C C . ALA A 1 85 ? -1.256 -4.688 17.974 1.00 85.75 85 ALA A C 1
ATOM 698 O O . ALA A 1 85 ? -1.207 -5.300 16.908 1.00 85.75 85 ALA A O 1
ATOM 699 N N . VAL A 1 86 ? -0.220 -3.998 18.451 1.00 85.88 86 VAL A N 1
ATOM 700 C CA . VAL A 1 86 ? 1.090 -3.900 17.796 1.00 85.88 86 VAL A CA 1
ATOM 701 C C . VAL A 1 86 ? 2.075 -4.806 18.536 1.00 85.88 86 VAL A C 1
ATOM 703 O O . VAL A 1 86 ? 2.108 -4.799 19.766 1.00 85.88 86 VAL A O 1
ATOM 706 N N . SER A 1 87 ? 2.870 -5.599 17.822 1.00 81.06 87 SER A N 1
ATOM 707 C CA . SER A 1 87 ? 3.865 -6.490 18.438 1.00 81.06 87 SER A CA 1
ATOM 708 C C . SER A 1 87 ? 5.075 -6.725 17.541 1.00 81.06 87 SER A C 1
ATOM 710 O O . SER A 1 87 ? 4.929 -6.766 16.318 1.00 81.06 87 SER A O 1
ATOM 712 N N . ASP A 1 88 ? 6.233 -6.952 18.158 1.00 80.31 88 ASP A N 1
ATOM 713 C CA . ASP A 1 88 ? 7.461 -7.328 17.456 1.00 80.31 88 ASP A CA 1
ATOM 714 C C . ASP A 1 88 ? 7.379 -8.745 16.858 1.00 80.31 88 ASP A C 1
ATOM 716 O O . ASP A 1 88 ? 6.608 -9.602 17.309 1.00 80.31 88 ASP A O 1
ATOM 720 N N . LEU A 1 89 ? 8.209 -8.997 15.852 1.00 66.56 89 LEU A N 1
ATOM 721 C CA . LEU A 1 89 ? 8.479 -10.311 15.287 1.00 66.56 89 LEU A CA 1
ATOM 722 C C . LEU A 1 89 ? 9.996 -10.529 15.345 1.00 66.56 89 LEU A C 1
ATOM 724 O O . LEU A 1 89 ? 10.732 -9.983 14.526 1.00 66.56 89 LEU A O 1
ATOM 728 N N . GLU A 1 90 ? 10.461 -11.295 16.337 1.00 58.69 90 GLU A N 1
ATOM 729 C CA . GLU A 1 90 ? 11.892 -11.558 16.534 1.00 58.69 90 GLU A CA 1
ATOM 730 C C . GLU A 1 90 ? 12.445 -12.458 15.414 1.00 58.69 90 GLU A C 1
ATOM 732 O O . GLU A 1 90 ? 12.080 -13.628 15.299 1.00 58.69 90 GLU A O 1
ATOM 737 N N . TRP A 1 91 ? 13.358 -11.920 14.600 1.00 52.16 91 TRP A N 1
ATOM 738 C CA . TRP A 1 91 ? 14.172 -12.688 13.654 1.00 52.16 91 TRP A CA 1
ATOM 739 C C . TRP A 1 91 ? 15.530 -13.026 14.299 1.00 52.16 91 TRP A C 1
ATOM 741 O O . TRP A 1 91 ? 16.508 -12.315 14.102 1.00 52.16 91 TRP A O 1
ATOM 751 N N . GLY A 1 92 ? 15.598 -14.115 15.073 1.00 64.75 92 GLY A N 1
ATOM 752 C CA . GLY A 1 92 ? 16.862 -14.759 15.480 1.00 64.75 92 GLY A CA 1
ATOM 753 C C . GLY A 1 92 ? 17.760 -14.039 16.513 1.00 64.75 92 GLY A C 1
ATOM 754 O O . GLY A 1 92 ? 17.285 -13.294 17.369 1.00 64.75 92 GLY A O 1
ATOM 755 N N . ASP A 1 93 ? 19.065 -14.364 16.463 1.00 52.53 93 ASP A N 1
ATOM 756 C CA . ASP A 1 93 ? 20.131 -13.989 17.418 1.00 52.53 93 ASP A CA 1
ATOM 757 C C . ASP A 1 93 ? 20.725 -12.585 17.143 1.00 52.53 93 ASP A C 1
ATOM 759 O O . ASP A 1 93 ? 21.102 -12.242 16.021 1.00 52.53 93 ASP A O 1
ATOM 763 N N . LYS A 1 94 ? 20.814 -11.775 18.204 1.00 51.00 94 LYS A N 1
ATOM 764 C CA . LYS A 1 94 ? 20.979 -10.309 18.219 1.00 51.00 94 LYS A CA 1
ATOM 765 C C . LYS A 1 94 ? 22.427 -9.810 18.062 1.00 51.00 94 LYS A C 1
ATOM 767 O O . LYS A 1 94 ? 22.625 -8.624 17.825 1.00 51.00 94 LYS A O 1
ATOM 772 N N . SER A 1 95 ? 23.442 -10.673 18.135 1.00 48.75 95 SER A N 1
ATOM 773 C CA . SER A 1 95 ? 24.860 -10.247 18.178 1.00 48.75 95 SER A CA 1
ATOM 774 C C . SER A 1 95 ? 25.458 -9.757 16.845 1.00 48.75 95 SER A C 1
ATOM 776 O O . SER A 1 95 ? 26.517 -9.130 16.834 1.00 48.75 95 SER A O 1
ATOM 778 N N . THR A 1 96 ? 24.793 -10.018 15.713 1.00 44.44 96 THR A N 1
ATOM 779 C CA . THR A 1 96 ? 25.294 -9.649 14.369 1.00 44.44 96 THR A CA 1
ATOM 780 C C . THR A 1 96 ? 24.677 -8.344 13.842 1.00 44.44 96 THR A C 1
ATOM 782 O O . THR A 1 96 ? 25.250 -7.696 12.972 1.00 44.44 96 THR A O 1
ATOM 785 N N . ILE A 1 97 ? 23.539 -7.915 14.401 1.00 49.62 97 ILE A N 1
ATOM 786 C CA . ILE A 1 97 ? 22.773 -6.740 13.943 1.00 49.62 97 ILE A CA 1
ATOM 787 C C . ILE A 1 97 ? 23.424 -5.420 14.411 1.00 49.62 97 ILE A C 1
ATOM 789 O O . ILE A 1 97 ? 23.291 -4.393 13.753 1.00 49.62 97 ILE A O 1
ATOM 793 N N . GLU A 1 98 ? 24.196 -5.448 15.502 1.00 47.72 98 GLU A N 1
ATOM 794 C CA . GLU A 1 98 ? 24.781 -4.253 16.136 1.00 47.72 98 GLU A CA 1
ATOM 795 C C . GLU A 1 98 ? 25.967 -3.623 15.381 1.00 47.72 98 GLU A C 1
ATOM 797 O O . GLU A 1 98 ? 26.418 -2.544 15.762 1.00 47.72 98 GLU A O 1
ATOM 802 N N . LYS A 1 99 ? 26.500 -4.251 14.320 1.00 44.59 99 LYS A N 1
ATOM 803 C CA . LYS A 1 99 ? 27.731 -3.766 13.664 1.00 44.59 99 LYS A CA 1
ATOM 804 C C . LYS A 1 99 ? 27.551 -2.891 12.425 1.00 44.59 99 LYS A C 1
ATOM 806 O O . LYS A 1 99 ? 28.537 -2.284 12.019 1.00 44.59 99 LYS A O 1
ATOM 811 N N . GLU A 1 100 ? 26.355 -2.760 11.849 1.00 49.97 100 GLU A N 1
ATOM 812 C CA . GLU A 1 100 ? 26.197 -2.031 10.574 1.00 49.97 100 GLU A CA 1
ATOM 813 C C . GLU A 1 100 ? 24.893 -1.228 10.436 1.00 49.97 100 GLU A C 1
ATOM 815 O O . GLU A 1 100 ? 24.274 -1.216 9.373 1.00 49.97 100 GLU A O 1
ATOM 820 N N . VAL A 1 101 ? 24.459 -0.507 11.474 1.00 43.34 101 VAL A N 1
ATOM 821 C CA . VAL A 1 101 ? 23.311 0.408 11.330 1.00 43.34 101 VAL A CA 1
ATOM 822 C C . VAL A 1 101 ? 23.674 1.822 11.790 1.00 43.34 101 VAL A C 1
ATOM 824 O O . VAL A 1 101 ? 23.980 2.062 12.954 1.00 43.34 101 VAL A O 1
ATOM 827 N N . LEU A 1 102 ? 23.672 2.749 10.824 1.00 43.72 102 LEU A N 1
ATOM 828 C CA . LEU A 1 102 ? 23.837 4.199 10.995 1.00 43.72 102 LEU A CA 1
ATOM 829 C C . LEU A 1 102 ? 22.612 4.839 11.680 1.00 43.72 102 LEU A C 1
ATOM 831 O O . LEU A 1 102 ? 21.508 4.303 11.619 1.00 43.72 102 LEU A O 1
ATOM 835 N N . ALA A 1 10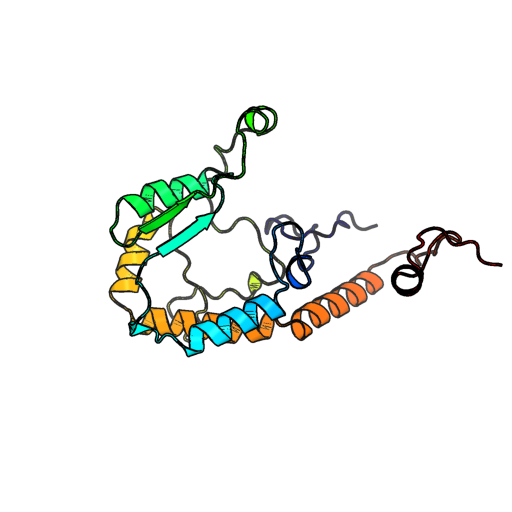3 ? 22.825 6.010 12.293 1.00 44.91 103 ALA A N 1
ATOM 836 C CA . ALA A 1 103 ? 21.904 6.685 13.214 1.00 44.91 103 ALA A CA 1
ATOM 837 C C . ALA A 1 103 ? 20.497 6.999 12.621 1.00 44.91 103 ALA A C 1
ATOM 839 O O . ALA A 1 103 ? 20.384 7.761 11.656 1.00 44.91 103 ALA A O 1
ATOM 840 N N . PRO A 1 104 ? 19.415 6.454 13.212 1.00 48.28 104 PRO A N 1
ATOM 841 C CA . PRO A 1 104 ? 18.017 6.620 12.776 1.00 48.28 104 PRO A CA 1
ATOM 842 C C . PRO A 1 104 ? 17.309 7.950 13.113 1.00 48.28 104 PRO A C 1
ATOM 844 O O . PRO A 1 104 ? 16.199 8.167 12.620 1.00 48.28 104 PRO A O 1
ATOM 847 N N . GLU A 1 105 ? 17.924 8.845 13.891 1.00 44.22 105 GLU A N 1
ATOM 848 C CA . GLU A 1 105 ? 17.303 10.035 14.522 1.00 44.22 105 GLU A CA 1
ATOM 849 C C . GLU A 1 105 ? 16.544 10.979 13.546 1.00 44.22 105 GLU A C 1
ATOM 851 O O . GLU A 1 105 ? 15.645 11.719 13.938 1.00 44.22 105 GLU A O 1
ATOM 856 N N . GLU A 1 106 ? 16.882 10.968 12.252 1.00 50.62 106 GLU A N 1
ATOM 857 C CA . GLU A 1 106 ? 16.332 11.871 11.220 1.00 50.62 106 GLU A CA 1
ATOM 858 C C . GLU A 1 106 ? 15.092 11.316 10.477 1.00 50.62 106 GLU A C 1
ATOM 860 O O . GLU A 1 106 ? 14.585 11.902 9.505 1.00 50.62 106 GLU A O 1
ATOM 865 N N . HIS A 1 107 ? 14.588 10.150 10.882 1.00 50.78 107 HIS A N 1
ATOM 866 C CA . HIS A 1 107 ? 13.503 9.460 10.177 1.00 50.78 107 HIS A CA 1
ATOM 867 C C . HIS A 1 107 ? 12.112 9.722 10.769 1.00 50.78 107 HIS A C 1
ATOM 869 O O . HIS A 1 107 ? 11.127 9.629 10.033 1.00 50.78 107 HIS A O 1
ATOM 875 N N . CYS A 1 108 ? 12.043 10.185 12.016 1.00 44.81 108 CYS A N 1
ATOM 876 C CA . CYS A 1 108 ? 10.820 10.423 12.783 1.00 44.81 108 CYS A CA 1
ATOM 877 C C . CYS A 1 108 ? 10.359 11.888 12.693 1.00 44.81 108 CYS A C 1
ATOM 879 O O . CYS A 1 108 ? 10.196 12.572 13.692 1.00 44.81 108 CYS A O 1
ATOM 881 N N . ALA A 1 109 ? 10.191 12.433 11.489 1.00 40.69 109 ALA A N 1
ATOM 882 C CA . ALA A 1 109 ? 9.587 13.766 11.337 1.00 40.69 109 ALA A CA 1
ATOM 883 C C . ALA A 1 109 ? 8.700 13.906 10.094 1.00 40.69 109 ALA A C 1
ATOM 885 O O . ALA A 1 109 ? 8.350 15.019 9.707 1.00 40.69 109 ALA A O 1
ATOM 886 N N . PHE A 1 110 ? 8.331 12.815 9.412 1.00 44.16 110 PHE A N 1
ATOM 887 C CA . PHE A 1 110 ? 7.843 12.932 8.037 1.00 44.16 110 PHE A CA 1
ATOM 888 C C . PHE A 1 110 ? 6.736 11.946 7.660 1.00 44.16 110 PHE A C 1
ATOM 890 O O . PHE A 1 110 ? 6.761 10.772 8.022 1.00 44.16 110 PHE A O 1
ATOM 897 N N . LYS A 1 111 ? 5.823 12.462 6.827 1.00 51.16 111 LYS A N 1
ATOM 898 C CA . LYS A 1 111 ? 4.830 11.736 6.020 1.00 51.16 111 LYS A CA 1
ATOM 899 C C . LYS A 1 111 ? 5.503 10.675 5.139 1.00 51.16 111 LYS A C 1
ATOM 901 O O . LYS A 1 111 ? 6.715 10.736 4.943 1.00 51.16 111 LYS A O 1
ATOM 906 N N . LEU A 1 112 ? 4.711 9.743 4.595 1.00 55.59 112 LEU A N 1
ATOM 907 C CA . LEU A 1 112 ? 5.120 8.629 3.722 1.00 55.59 112 LEU A CA 1
ATOM 908 C C . LEU A 1 112 ? 6.285 9.017 2.782 1.00 55.59 112 LEU A C 1
ATOM 910 O O . LEU A 1 112 ? 6.078 9.598 1.722 1.00 55.59 112 LEU A O 1
ATOM 914 N N . LYS A 1 113 ? 7.533 8.752 3.207 1.00 62.28 113 LYS A N 1
ATOM 915 C CA . LYS A 1 113 ? 8.735 9.243 2.505 1.00 62.28 113 LYS A CA 1
ATOM 916 C C . LYS A 1 113 ? 9.024 8.454 1.238 1.00 62.28 113 LYS A C 1
ATOM 918 O O . LYS A 1 113 ? 9.636 8.999 0.326 1.00 62.28 113 LYS A O 1
ATOM 923 N N . TYR A 1 114 ? 8.645 7.179 1.224 1.00 74.06 114 TYR A N 1
ATOM 924 C CA . TYR A 1 114 ? 8.940 6.251 0.145 1.00 74.06 114 TYR A CA 1
ATOM 925 C C . TYR A 1 114 ? 7.663 5.896 -0.600 1.00 74.06 114 TYR A C 1
ATOM 927 O O . TYR A 1 114 ? 6.686 5.419 -0.021 1.00 74.06 114 TYR A O 1
ATOM 935 N N . ILE A 1 115 ? 7.694 6.125 -1.903 1.00 86.50 115 ILE A N 1
ATOM 936 C CA . ILE A 1 115 ? 6.641 5.757 -2.829 1.00 86.50 115 ILE A CA 1
ATOM 937 C C . ILE A 1 115 ? 7.022 4.482 -3.578 1.00 86.50 115 ILE A C 1
ATOM 939 O O . ILE A 1 115 ? 8.183 4.286 -3.932 1.00 86.50 115 ILE A O 1
ATOM 943 N N . GLN A 1 116 ? 6.031 3.628 -3.809 1.00 90.94 116 GLN A N 1
ATOM 944 C CA . GLN A 1 116 ? 6.079 2.515 -4.749 1.00 90.94 116 GLN A CA 1
ATOM 945 C C . GLN A 1 116 ? 5.265 2.886 -5.988 1.00 90.94 116 GLN A C 1
ATOM 947 O O . GLN A 1 116 ? 4.538 3.884 -5.992 1.00 90.94 116 GLN A O 1
ATOM 952 N N . HIS A 1 117 ? 5.362 2.071 -7.038 1.00 91.19 117 HIS A N 1
ATOM 953 C CA . HIS A 1 117 ? 4.726 2.342 -8.329 1.00 91.19 117 HIS A CA 1
ATOM 954 C C . HIS A 1 117 ? 3.210 2.608 -8.244 1.00 91.19 117 HIS A C 1
ATOM 956 O O . HIS A 1 117 ? 2.699 3.351 -9.072 1.00 91.19 117 HIS A O 1
ATOM 962 N N . PHE A 1 118 ? 2.503 2.089 -7.234 1.00 92.12 118 PHE A N 1
ATOM 963 C CA . PHE A 1 118 ? 1.054 2.260 -7.056 1.00 92.12 118 PHE A CA 1
ATOM 964 C C . PHE A 1 118 ? 0.640 3.312 -6.012 1.00 92.12 118 PHE A C 1
ATOM 966 O O . PHE A 1 118 ? -0.545 3.613 -5.909 1.00 92.12 118 PHE A O 1
ATOM 973 N N . HIS A 1 119 ? 1.567 3.902 -5.241 1.00 91.06 119 HIS A N 1
ATOM 974 C CA . HIS A 1 119 ? 1.209 4.830 -4.148 1.00 91.06 119 HIS A CA 1
ATOM 975 C C . HIS A 1 119 ? 0.513 6.114 -4.628 1.00 91.06 119 HIS A C 1
ATOM 977 O O . HIS A 1 119 ? -0.195 6.748 -3.856 1.00 91.06 119 HIS A O 1
ATOM 983 N N . HIS A 1 120 ? 0.640 6.473 -5.907 1.00 90.81 120 HIS A N 1
ATOM 984 C CA . HIS A 1 120 ? -0.117 7.575 -6.509 1.00 90.81 120 HIS A CA 1
ATOM 985 C C . HIS A 1 120 ? -1.633 7.308 -6.589 1.00 90.81 120 HIS A C 1
ATOM 987 O O . HIS A 1 120 ? -2.403 8.233 -6.820 1.00 90.81 120 HIS A O 1
ATOM 993 N N . LEU A 1 121 ? -2.064 6.057 -6.398 1.00 94.25 121 LEU A N 1
ATOM 994 C CA . LEU A 1 121 ? -3.473 5.667 -6.363 1.00 94.25 121 LEU A CA 1
ATOM 995 C C . LEU A 1 121 ? -4.103 5.804 -4.967 1.00 94.25 121 LEU A C 1
ATOM 997 O O . LEU A 1 121 ? -5.280 5.494 -4.776 1.00 94.25 121 LEU A O 1
ATOM 1001 N N . PHE A 1 122 ? -3.326 6.225 -3.970 1.00 94.38 122 PHE A N 1
ATOM 1002 C CA . PHE A 1 122 ? -3.822 6.455 -2.621 1.00 94.38 122 PHE A CA 1
ATOM 1003 C C . PHE A 1 122 ? -4.723 7.689 -2.584 1.00 94.38 122 PHE A C 1
ATOM 1005 O O . PHE A 1 122 ? -4.324 8.786 -2.968 1.00 94.38 122 PHE A O 1
ATOM 1012 N N . ASN A 1 123 ? -5.934 7.510 -2.067 1.00 95.62 123 ASN A N 1
ATOM 1013 C CA . ASN A 1 123 ? -6.903 8.565 -1.836 1.00 95.62 123 ASN A CA 1
ATOM 1014 C C . ASN A 1 123 ? -7.245 8.618 -0.347 1.00 95.62 123 ASN A C 1
ATOM 1016 O O . ASN A 1 123 ? -8.027 7.814 0.161 1.00 95.62 123 ASN A O 1
ATOM 1020 N N . SER A 1 124 ? -6.651 9.590 0.343 1.00 93.94 124 SER A N 1
ATOM 1021 C CA . SER A 1 124 ? -6.881 9.860 1.764 1.00 93.94 124 SER A CA 1
ATOM 1022 C C . SER A 1 124 ? -7.825 11.040 2.007 1.00 93.94 124 SER A C 1
ATOM 1024 O O . SER A 1 124 ? -7.871 11.570 3.116 1.00 93.94 124 SER A O 1
ATOM 1026 N N . ASN A 1 125 ? -8.512 11.533 0.972 1.00 94.38 125 ASN A N 1
ATOM 1027 C CA . ASN A 1 125 ? -9.416 12.665 1.118 1.00 94.38 125 ASN A CA 1
ATOM 1028 C C . ASN A 1 125 ? -10.674 12.226 1.880 1.00 94.38 125 ASN A C 1
ATOM 1030 O O . ASN A 1 125 ? -11.507 11.502 1.343 1.00 94.38 125 ASN A O 1
ATOM 1034 N N . MET A 1 126 ? -10.829 12.727 3.107 1.00 90.31 126 MET A N 1
ATOM 1035 C CA . MET A 1 126 ? -11.949 12.409 4.003 1.00 90.31 126 MET A CA 1
ATOM 1036 C C . MET A 1 126 ? -13.328 12.735 3.421 1.00 90.31 126 MET A C 1
ATOM 1038 O O . MET A 1 126 ? -14.314 12.111 3.798 1.00 90.31 126 MET A O 1
ATOM 1042 N N . ASN A 1 127 ? -13.397 13.686 2.487 1.00 92.75 127 ASN A N 1
ATOM 1043 C CA . ASN A 1 127 ? -14.641 14.101 1.840 1.00 92.75 127 ASN A CA 1
ATOM 1044 C C . ASN A 1 127 ? -14.895 13.364 0.516 1.00 92.75 127 ASN A C 1
ATOM 1046 O O . ASN A 1 127 ? -15.877 13.646 -0.168 1.00 92.75 127 ASN A O 1
ATOM 1050 N N . SER A 1 128 ? -13.999 12.459 0.113 1.00 95.00 128 SER A N 1
ATOM 1051 C CA . SER A 1 128 ? -14.159 11.686 -1.113 1.00 95.00 128 SER A CA 1
ATOM 1052 C C . SER A 1 128 ? -15.021 10.445 -0.855 1.00 95.00 128 SER A C 1
ATOM 1054 O O . SER A 1 128 ? -14.768 9.714 0.113 1.00 95.00 128 SER A O 1
ATOM 1056 N N . PRO A 1 129 ? -16.013 10.156 -1.720 1.00 92.81 129 PRO A N 1
ATOM 1057 C CA . PRO A 1 129 ? -16.715 8.876 -1.679 1.00 92.81 129 PRO A CA 1
ATOM 1058 C C . PRO A 1 129 ? -15.782 7.703 -2.019 1.00 92.81 129 PRO A C 1
ATOM 1060 O O . PRO A 1 129 ? -16.023 6.599 -1.547 1.00 92.81 129 PRO A O 1
ATOM 1063 N N . ASP A 1 130 ? -14.689 7.968 -2.743 1.00 95.12 130 ASP A N 1
ATOM 1064 C CA . ASP A 1 130 ? -13.709 6.980 -3.208 1.00 95.12 130 ASP A CA 1
ATOM 1065 C C . ASP A 1 130 ? -12.462 6.909 -2.305 1.00 95.12 130 ASP A C 1
ATOM 1067 O O . ASP A 1 130 ? -11.374 6.526 -2.750 1.00 95.12 130 ASP A O 1
ATOM 1071 N N . GLN A 1 131 ? -12.570 7.353 -1.049 1.00 97.19 131 GLN A N 1
ATOM 1072 C CA . GLN A 1 131 ? -11.475 7.263 -0.085 1.00 97.19 131 GLN A CA 1
ATOM 1073 C C . GLN A 1 131 ? -11.080 5.794 0.121 1.00 97.19 131 GLN A C 1
ATOM 1075 O O . GLN A 1 131 ? -11.918 4.969 0.470 1.00 97.19 131 GLN A O 1
ATOM 1080 N N . ASN A 1 132 ? -9.797 5.475 -0.052 1.00 96.69 132 ASN A N 1
ATOM 1081 C CA . ASN A 1 132 ? -9.295 4.097 0.002 1.00 96.69 132 ASN A CA 1
ATOM 1082 C C . ASN A 1 132 ? -8.214 3.870 1.067 1.00 96.69 132 ASN A C 1
ATOM 1084 O O . ASN A 1 132 ? -7.799 2.734 1.290 1.00 96.69 132 ASN A O 1
ATOM 1088 N N . ILE A 1 133 ? -7.762 4.932 1.735 1.00 95.00 133 ILE A N 1
ATOM 1089 C CA . ILE A 1 133 ? -6.854 4.854 2.876 1.00 95.00 133 ILE A CA 1
ATOM 1090 C C . ILE A 1 133 ? -7.186 5.932 3.911 1.00 95.00 133 ILE A C 1
ATOM 1092 O O . ILE A 1 133 ? -7.799 6.961 3.612 1.00 95.00 133 ILE A O 1
ATOM 1096 N N . VAL A 1 134 ? -6.701 5.727 5.132 1.00 93.25 134 VAL A N 1
ATOM 1097 C CA . VAL A 1 134 ? -6.653 6.753 6.175 1.00 93.25 134 VAL A CA 1
ATOM 1098 C C . VAL A 1 134 ? -5.196 7.139 6.378 1.00 93.25 134 VAL A C 1
ATOM 1100 O O . VAL A 1 134 ? -4.360 6.292 6.683 1.00 93.25 134 VAL A O 1
ATOM 1103 N N . LEU A 1 135 ? -4.887 8.422 6.206 1.00 89.69 135 LEU A N 1
ATOM 1104 C CA . LEU A 1 135 ? -3.614 8.977 6.648 1.00 89.69 135 LEU A CA 1
ATOM 1105 C C . LEU A 1 135 ? -3.853 9.643 7.995 1.00 89.69 135 LEU A C 1
ATOM 1107 O O . LEU A 1 135 ? -4.536 10.664 8.051 1.00 89.69 135 LEU A O 1
ATOM 1111 N N . SER A 1 136 ? -3.291 9.067 9.062 1.00 88.31 136 SER A N 1
ATOM 1112 C CA . SER A 1 136 ? -3.219 9.766 10.346 1.00 88.31 136 SER A CA 1
ATOM 1113 C C . SER A 1 136 ? -2.525 11.110 10.106 1.00 88.31 136 SER A C 1
ATOM 1115 O O . SER A 1 136 ? -1.424 11.113 9.538 1.00 88.31 136 SER A O 1
ATOM 1117 N N . PRO A 1 137 ? -3.143 12.241 10.485 1.00 81.38 137 PRO A N 1
ATOM 1118 C CA . PRO A 1 137 ? -2.469 13.525 10.427 1.00 81.38 137 PRO A CA 1
ATOM 1119 C C . PRO A 1 137 ? -1.288 13.545 11.412 1.00 81.38 137 PRO A C 1
ATOM 1121 O O . PRO A 1 137 ? -1.067 12.593 12.160 1.00 81.38 137 PRO A O 1
ATOM 1124 N N . GLY A 1 138 ? -0.500 14.616 11.366 1.00 74.94 138 GLY A N 1
ATOM 1125 C CA . GLY A 1 138 ? 0.595 14.835 12.312 1.00 74.94 138 GLY A CA 1
ATOM 1126 C C . GLY A 1 138 ? 1.891 14.064 12.024 1.00 74.94 138 GLY A C 1
ATOM 1127 O O . GLY A 1 138 ? 2.138 13.603 10.902 1.00 74.94 138 GLY A O 1
ATOM 1128 N N . HIS A 1 139 ? 2.768 14.024 13.026 1.00 73.44 139 HIS A N 1
ATOM 1129 C CA . HIS A 1 139 ? 4.118 13.464 12.972 1.00 73.44 139 HIS A CA 1
ATOM 1130 C C . HIS A 1 139 ? 4.294 12.393 14.060 1.00 73.44 139 HIS A C 1
ATOM 1132 O O . HIS A 1 139 ? 3.864 12.562 15.193 1.00 73.44 139 HIS A O 1
ATOM 1138 N N . ASN A 1 140 ? 4.965 11.283 13.739 1.00 73.94 140 ASN A N 1
ATOM 1139 C CA . ASN A 1 140 ? 5.284 10.214 14.705 1.00 73.94 140 ASN A CA 1
ATOM 1140 C C . ASN A 1 140 ? 4.070 9.685 15.481 1.00 73.94 140 ASN A C 1
ATOM 1142 O O . ASN A 1 140 ? 4.158 9.386 16.670 1.00 73.94 140 ASN A O 1
ATOM 1146 N N . PHE A 1 141 ? 2.934 9.561 14.794 1.00 85.81 141 PHE A N 1
ATOM 1147 C CA . PHE A 1 141 ? 1.691 9.027 15.354 1.00 85.81 141 PHE A CA 1
ATOM 1148 C C . PHE A 1 141 ? 1.106 9.846 16.521 1.00 85.81 141 PHE A C 1
ATOM 1150 O O . PHE A 1 141 ? 0.295 9.316 17.280 1.00 85.81 141 PHE A O 1
ATOM 1157 N N . ASP A 1 142 ? 1.468 11.123 16.661 1.00 86.75 142 ASP A N 1
ATOM 1158 C CA . ASP A 1 142 ? 0.874 12.057 17.628 1.00 86.75 142 ASP A CA 1
ATOM 1159 C C . ASP A 1 142 ? -0.663 12.128 17.528 1.00 86.75 142 ASP A C 1
ATOM 1161 O O . ASP A 1 142 ? -1.350 12.055 18.545 1.00 86.75 142 ASP A O 1
ATOM 1165 N N . GLU A 1 143 ? -1.208 12.156 16.311 1.00 91.19 143 GLU A N 1
ATOM 1166 C CA . GLU A 1 143 ? -2.654 12.173 16.045 1.00 91.19 143 GLU A CA 1
ATOM 1167 C C . GLU A 1 143 ? -3.249 10.775 15.802 1.00 91.19 143 GLU A C 1
ATOM 1169 O O . GLU A 1 143 ? -4.444 10.631 15.510 1.00 91.19 143 GLU A O 1
ATOM 1174 N N . LEU A 1 144 ? -2.450 9.710 15.924 1.00 92.38 144 LEU A N 1
ATOM 1175 C CA . LEU A 1 144 ? -2.949 8.346 15.749 1.00 92.38 144 LEU A CA 1
ATOM 1176 C C . LEU A 1 144 ? -4.043 7.999 16.771 1.00 92.38 144 LEU A C 1
ATOM 1178 O O . LEU A 1 144 ? -5.038 7.400 16.360 1.00 92.38 144 LEU A O 1
ATOM 1182 N N . PRO A 1 145 ? -3.948 8.381 18.064 1.00 95.06 145 PRO A N 1
ATOM 1183 C CA . PRO A 1 145 ? -5.034 8.143 19.008 1.00 95.06 145 PRO A CA 1
ATOM 1184 C C . PRO A 1 145 ? -6.349 8.815 18.615 1.00 95.06 145 PRO A C 1
ATOM 1186 O O . PRO A 1 145 ? -7.394 8.174 18.708 1.00 95.06 145 PRO A O 1
ATOM 1189 N N . ALA A 1 146 ? -6.305 10.064 18.142 1.00 95.50 146 ALA A N 1
ATOM 1190 C CA . ALA A 1 146 ? -7.492 10.776 17.672 1.00 95.50 146 ALA A CA 1
ATOM 1191 C C . ALA A 1 146 ? -8.072 10.118 16.409 1.00 95.50 146 ALA A C 1
ATOM 1193 O O . ALA A 1 146 ? -9.279 9.902 16.318 1.00 95.50 146 ALA A O 1
ATOM 1194 N N . THR A 1 147 ? -7.207 9.710 15.476 1.00 95.25 147 THR A N 1
ATOM 1195 C CA . THR A 1 147 ? -7.595 8.979 14.259 1.00 95.25 147 THR A CA 1
ATOM 1196 C C . THR A 1 147 ? -8.282 7.655 14.592 1.00 95.25 147 THR A C 1
ATOM 1198 O O . THR A 1 147 ? -9.336 7.344 14.042 1.00 95.25 147 THR A O 1
ATOM 1201 N N . MET A 1 148 ? -7.715 6.880 15.519 1.00 95.25 148 MET A N 1
ATOM 1202 C CA . MET A 1 148 ? -8.291 5.607 15.955 1.00 95.25 148 MET A CA 1
ATOM 1203 C C . MET A 1 148 ? -9.614 5.797 16.687 1.00 95.25 148 MET A C 1
ATOM 1205 O O . MET A 1 148 ? -10.544 5.031 16.454 1.00 95.25 148 MET A O 1
ATOM 1209 N N . GLN A 1 149 ? -9.715 6.821 17.536 1.00 95.88 149 GLN A N 1
ATOM 1210 C CA . GLN A 1 149 ? -10.967 7.148 18.207 1.00 95.88 149 GLN A CA 1
ATOM 1211 C C . GLN A 1 149 ? -12.064 7.466 17.185 1.00 9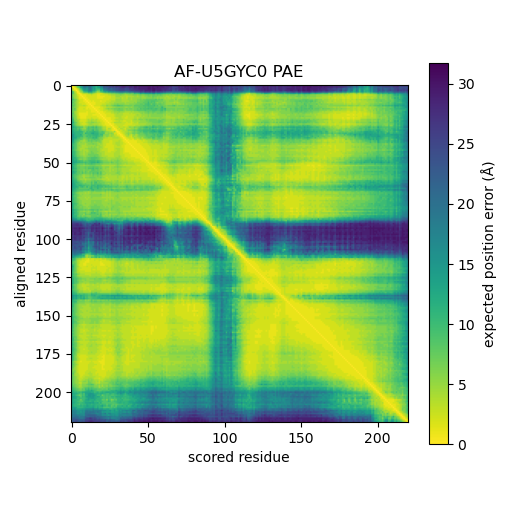5.88 149 GLN A C 1
ATOM 1213 O O . GLN A 1 149 ? -13.145 6.889 17.258 1.00 95.88 149 GLN A O 1
ATOM 1218 N N . TRP A 1 150 ? -11.758 8.295 16.183 1.00 95.81 150 TRP A N 1
ATOM 1219 C CA . TRP A 1 150 ? -12.700 8.623 15.116 1.00 95.81 150 TRP A CA 1
ATOM 1220 C C . TRP A 1 150 ? -13.137 7.382 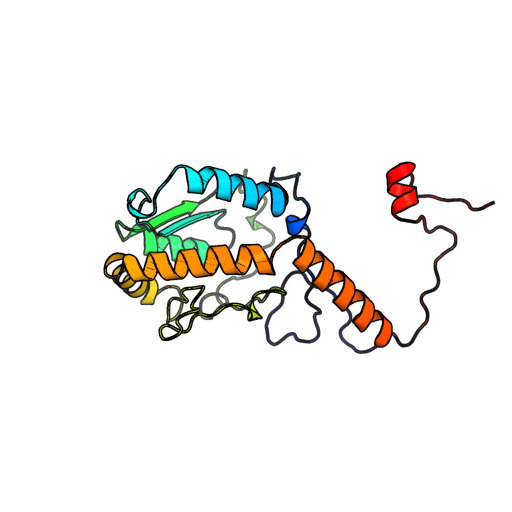14.326 1.00 95.81 150 TRP A C 1
ATOM 1222 O O . TRP A 1 150 ? -14.326 7.221 14.073 1.00 95.81 150 TRP A O 1
ATOM 1232 N N . LEU A 1 151 ? -12.214 6.476 13.980 1.00 95.62 151 LEU A N 1
ATOM 1233 C CA . LEU A 1 151 ? -12.554 5.241 13.260 1.00 95.62 151 LEU A CA 1
ATOM 1234 C C . LEU A 1 151 ? -13.477 4.322 14.066 1.00 95.62 151 LEU A C 1
ATOM 1236 O O . LEU A 1 151 ? -14.392 3.739 13.500 1.00 95.62 151 LEU A O 1
ATOM 1240 N N . ILE A 1 152 ? -13.256 4.219 15.377 1.00 94.44 152 ILE A N 1
ATOM 1241 C CA . ILE A 1 152 ? -14.098 3.416 16.275 1.00 94.44 152 ILE A CA 1
ATOM 1242 C C . ILE A 1 152 ? -15.489 4.045 16.434 1.00 94.44 152 ILE A C 1
ATOM 1244 O O . ILE A 1 152 ? -16.485 3.332 16.504 1.00 94.44 152 ILE A O 1
ATOM 1248 N N . GLU A 1 153 ? -15.570 5.374 16.504 1.00 97.00 153 GLU A N 1
ATOM 1249 C CA . GLU A 1 153 ? -16.841 6.099 16.631 1.00 97.00 153 GLU A CA 1
ATOM 1250 C C . GLU A 1 153 ? -17.645 6.145 15.322 1.00 97.00 153 GLU A C 1
ATOM 1252 O O . GLU A 1 153 ? -18.857 6.345 15.361 1.00 97.00 153 GLU A O 1
ATOM 1257 N N . ASN A 1 154 ? -16.989 5.957 14.173 1.00 96.44 154 ASN A N 1
ATOM 1258 C CA . ASN A 1 154 ? -17.580 6.046 12.837 1.00 96.44 154 ASN A CA 1
ATOM 1259 C C . ASN A 1 154 ? -17.414 4.715 12.080 1.00 96.44 154 ASN A C 1
ATOM 1261 O O . ASN A 1 154 ? -16.866 4.689 10.976 1.00 96.44 154 ASN A O 1
ATOM 1265 N N . ASP A 1 155 ? -17.882 3.616 12.679 1.00 96.12 155 ASP A N 1
ATOM 1266 C CA . ASP A 1 155 ? -17.655 2.247 12.186 1.00 96.12 155 ASP A CA 1
ATOM 1267 C C . ASP A 1 155 ? -18.138 2.032 10.739 1.00 96.12 155 ASP A C 1
ATOM 1269 O O . ASP A 1 155 ? -17.371 1.549 9.910 1.00 96.12 155 ASP A O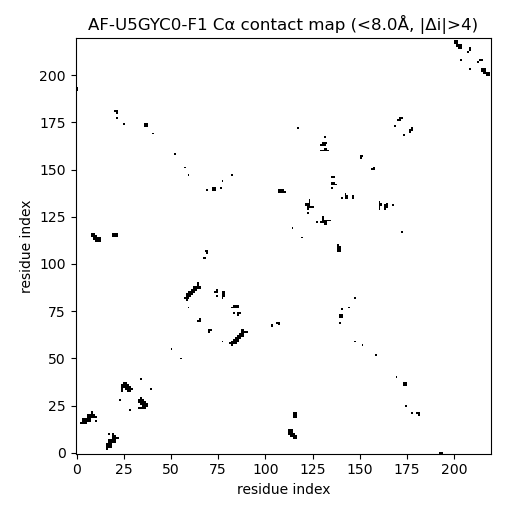 1
ATOM 1273 N N . ASP A 1 156 ? -1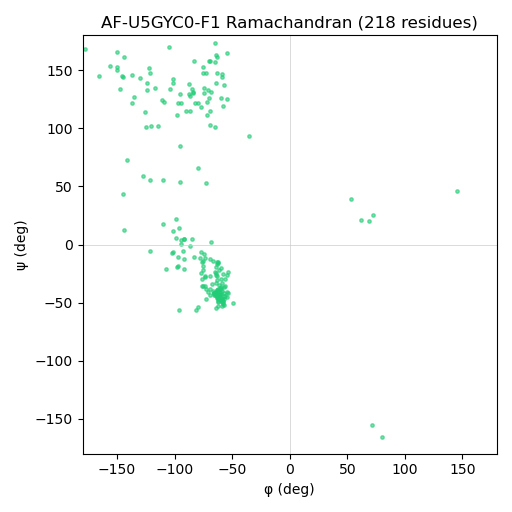9.333 2.523 10.381 1.00 96.19 156 ASP A N 1
ATOM 1274 C CA . ASP A 1 156 ? -19.863 2.456 9.004 1.00 96.19 156 ASP A CA 1
ATOM 1275 C C . ASP A 1 156 ? -18.916 3.116 7.983 1.00 96.19 156 ASP A C 1
ATOM 1277 O O . ASP A 1 156 ? -18.749 2.662 6.848 1.00 96.19 156 ASP A O 1
ATOM 1281 N N . ARG A 1 157 ? -18.264 4.217 8.381 1.00 95.31 157 ARG A N 1
ATOM 1282 C CA . ARG A 1 157 ? -17.312 4.922 7.519 1.00 95.31 157 ARG A CA 1
ATOM 1283 C C . ARG A 1 157 ? -15.988 4.168 7.432 1.00 95.31 157 ARG A C 1
ATOM 1285 O O . ARG A 1 157 ? -15.372 4.170 6.365 1.00 95.31 157 ARG A O 1
ATOM 1292 N N . ALA A 1 158 ? -15.552 3.527 8.515 1.00 95.12 158 ALA A N 1
ATOM 1293 C CA . ALA A 1 158 ? -14.379 2.661 8.505 1.00 95.12 158 ALA A CA 1
ATOM 1294 C C . ALA A 1 158 ? -14.592 1.442 7.587 1.00 95.12 158 ALA A C 1
ATOM 1296 O O . ALA A 1 158 ? -13.709 1.149 6.777 1.00 95.12 158 ALA A O 1
ATOM 1297 N N . GLU A 1 159 ? -15.772 0.811 7.639 1.00 95.06 159 GLU A N 1
ATOM 1298 C CA . GLU A 1 159 ? -16.168 -0.282 6.739 1.00 95.06 159 GLU A CA 1
ATOM 1299 C C . GLU A 1 159 ? -16.139 0.184 5.280 1.00 95.06 159 GLU A C 1
ATOM 1301 O O . GLU A 1 159 ? -15.464 -0.419 4.445 1.00 95.06 159 GLU A O 1
ATOM 1306 N N . GLN A 1 160 ? -16.764 1.328 4.981 1.00 96.00 160 GLN A N 1
ATOM 1307 C CA . GLN A 1 160 ? -16.785 1.883 3.626 1.00 96.00 160 GLN A CA 1
ATOM 1308 C C . GLN A 1 160 ? -15.373 2.118 3.060 1.00 96.00 160 GLN A C 1
ATOM 1310 O O . GLN A 1 160 ? -15.109 1.798 1.897 1.00 96.00 160 GLN A O 1
ATOM 1315 N N . ILE A 1 161 ? -14.458 2.690 3.852 1.00 97.00 161 ILE A N 1
ATOM 1316 C CA . ILE A 1 161 ? -13.074 2.935 3.417 1.00 97.00 161 ILE A CA 1
ATOM 1317 C C . ILE A 1 161 ? -12.351 1.602 3.181 1.00 97.00 161 ILE A C 1
ATOM 1319 O O . ILE A 1 161 ? -11.639 1.463 2.184 1.00 97.00 161 ILE A O 1
ATOM 1323 N N . ALA A 1 162 ? -12.544 0.617 4.063 1.00 92.75 162 ALA A N 1
ATOM 1324 C CA . ALA A 1 162 ? -11.941 -0.706 3.932 1.00 92.75 162 ALA A CA 1
ATOM 1325 C C . ALA A 1 162 ? -12.425 -1.437 2.669 1.00 92.75 162 ALA A C 1
ATOM 1327 O O . ALA A 1 162 ? -11.599 -1.935 1.901 1.00 92.75 162 ALA A O 1
ATOM 1328 N N . ASP A 1 163 ? -13.731 -1.428 2.401 1.00 93.62 163 ASP A N 1
ATOM 1329 C CA . ASP A 1 163 ? -14.327 -2.024 1.202 1.00 93.62 163 ASP A CA 1
ATOM 1330 C C . ASP A 1 163 ? -13.860 -1.328 -0.076 1.00 93.62 163 ASP A C 1
ATOM 1332 O O . ASP A 1 163 ? -13.532 -1.981 -1.074 1.00 93.62 163 ASP A O 1
ATOM 1336 N N . THR A 1 164 ? -13.782 0.004 -0.048 1.00 96.69 164 THR A N 1
ATOM 1337 C CA . THR A 1 164 ? -13.264 0.792 -1.172 1.00 96.69 164 THR A CA 1
ATOM 1338 C C . THR A 1 164 ? -11.810 0.422 -1.445 1.00 96.69 164 THR A C 1
ATOM 1340 O O . THR A 1 164 ? -11.457 0.121 -2.585 1.00 96.69 164 THR A O 1
ATOM 1343 N N . SER A 1 165 ? -10.978 0.354 -0.402 1.00 94.75 165 SER A N 1
ATOM 1344 C CA . SER A 1 165 ? -9.580 -0.078 -0.490 1.00 94.75 165 SER A CA 1
ATOM 1345 C C . SER A 1 165 ? -9.446 -1.473 -1.091 1.00 94.75 165 SER A C 1
ATOM 1347 O O . SER A 1 165 ? -8.731 -1.669 -2.078 1.00 94.75 165 SER A O 1
ATOM 1349 N N . TYR A 1 166 ? -10.185 -2.436 -0.539 1.00 90.25 166 TYR A N 1
ATOM 1350 C CA . TYR A 1 166 ? -10.140 -3.827 -0.960 1.00 90.25 166 TYR A CA 1
ATOM 1351 C C . TYR A 1 166 ? -10.495 -3.975 -2.441 1.00 90.25 166 TYR A C 1
ATOM 1353 O O . TYR A 1 166 ? -9.724 -4.554 -3.211 1.00 90.25 166 TYR A O 1
ATOM 1361 N N . ASN A 1 167 ? -11.635 -3.424 -2.862 1.00 91.88 167 ASN A N 1
ATOM 1362 C CA . ASN A 1 167 ? -12.102 -3.542 -4.241 1.00 91.88 167 ASN A CA 1
ATOM 1363 C C . ASN A 1 167 ? -11.173 -2.820 -5.222 1.00 91.88 167 ASN A C 1
ATOM 1365 O O . ASN A 1 167 ? -10.842 -3.364 -6.279 1.00 91.88 167 ASN A O 1
ATOM 1369 N N . PHE A 1 168 ? -10.706 -1.628 -4.849 1.00 94.44 168 PHE A N 1
ATOM 1370 C CA . PHE A 1 168 ? -9.821 -0.823 -5.675 1.00 94.44 168 PHE A CA 1
ATOM 1371 C C . PHE A 1 168 ? -8.474 -1.526 -5.902 1.00 94.44 168 PHE A C 1
ATOM 1373 O O . PHE A 1 168 ? -8.080 -1.772 -7.045 1.00 94.44 168 PHE A O 1
ATOM 1380 N N . PHE A 1 169 ? -7.776 -1.932 -4.836 1.00 91.94 169 PHE A N 1
ATOM 1381 C CA . PHE A 1 169 ? -6.452 -2.540 -4.982 1.00 91.94 169 PHE A CA 1
ATOM 1382 C C . PHE A 1 169 ? -6.502 -3.964 -5.535 1.00 91.94 169 PHE A C 1
ATOM 1384 O O . PHE A 1 169 ? -5.584 -4.352 -6.251 1.00 91.94 169 PHE A O 1
ATOM 1391 N N . ARG A 1 170 ? -7.587 -4.725 -5.342 1.00 89.31 170 ARG A N 1
ATOM 1392 C CA . ARG A 1 170 ? -7.766 -6.017 -6.034 1.00 89.31 170 ARG A CA 1
ATOM 1393 C C . ARG A 1 170 ? -7.787 -5.881 -7.554 1.00 89.31 170 ARG A C 1
ATOM 1395 O O . ARG A 1 170 ? -7.366 -6.806 -8.243 1.00 89.31 170 ARG A O 1
ATOM 1402 N N . HIS A 1 171 ? -8.247 -4.747 -8.074 1.00 91.00 171 HIS A N 1
ATOM 1403 C CA . HIS A 1 171 ? -8.176 -4.449 -9.498 1.00 91.00 171 HIS A CA 1
ATOM 1404 C C . HIS A 1 171 ? -6.792 -3.916 -9.895 1.00 91.00 171 HIS A C 1
ATOM 1406 O O . HIS A 1 171 ? -6.115 -4.499 -10.747 1.00 91.00 171 HIS A O 1
ATOM 1412 N N . TYR A 1 172 ? -6.338 -2.832 -9.263 1.00 91.94 172 TYR A N 1
ATOM 1413 C CA . TYR A 1 172 ? -5.132 -2.111 -9.690 1.00 91.94 172 TYR A CA 1
ATOM 1414 C C . TYR A 1 172 ? -3.813 -2.811 -9.342 1.00 91.94 172 TYR A C 1
ATOM 1416 O O . TYR A 1 172 ? -2.803 -2.540 -9.984 1.00 91.94 172 TYR A O 1
ATOM 1424 N N . LEU A 1 173 ? -3.827 -3.752 -8.397 1.00 91.25 173 LEU A N 1
ATOM 1425 C CA . LEU A 1 173 ? -2.694 -4.615 -8.045 1.00 91.25 173 LEU A CA 1
ATOM 1426 C C . LEU A 1 173 ? -2.908 -6.075 -8.469 1.00 91.25 173 LEU A C 1
ATOM 1428 O O . LEU A 1 173 ? -2.231 -6.977 -7.977 1.00 91.25 173 LEU A O 1
ATOM 1432 N N . SER A 1 174 ? -3.850 -6.324 -9.386 1.00 90.81 174 SER A N 1
ATOM 1433 C CA . SER A 1 174 ? -3.997 -7.640 -10.012 1.00 90.81 174 SER A CA 1
ATOM 1434 C C . SER A 1 174 ? -2.760 -7.990 -10.857 1.00 90.81 174 SER A C 1
ATOM 1436 O O . SER A 1 174 ? -2.092 -7.080 -11.355 1.00 90.81 174 SER A O 1
ATOM 1438 N N . PRO A 1 175 ? -2.477 -9.280 -11.117 1.00 89.19 175 PRO A N 1
ATOM 1439 C CA . PRO A 1 175 ? -1.382 -9.678 -12.007 1.00 89.19 175 PRO A CA 1
ATOM 1440 C C . PRO A 1 175 ? -1.476 -9.034 -13.380 1.00 89.19 175 PRO A C 1
ATOM 1442 O O . PRO A 1 175 ? -0.483 -8.553 -13.901 1.00 89.19 175 PRO A O 1
ATOM 1445 N N . ALA A 1 176 ? -2.684 -8.954 -13.943 1.00 91.38 176 ALA A N 1
ATOM 1446 C CA . ALA A 1 176 ? -2.893 -8.325 -15.239 1.00 91.38 176 ALA A CA 1
ATOM 1447 C C . ALA A 1 176 ? -2.510 -6.835 -15.215 1.00 91.38 176 ALA A C 1
ATOM 1449 O O . ALA A 1 176 ? -1.897 -6.347 -16.163 1.00 91.38 176 ALA A O 1
ATOM 1450 N N . SER A 1 177 ? -2.833 -6.126 -14.130 1.00 93.56 177 SER A N 1
ATOM 1451 C CA . SER A 1 177 ? -2.480 -4.714 -13.944 1.00 93.56 177 SER A CA 1
ATOM 1452 C C . SER A 1 177 ? -0.975 -4.525 -13.742 1.00 93.56 177 SER A C 1
ATOM 1454 O O . SER A 1 177 ? -0.383 -3.647 -14.368 1.00 93.56 177 SER A O 1
ATOM 1456 N N . VAL A 1 178 ? -0.340 -5.380 -12.936 1.00 92.88 178 VAL A N 1
ATOM 1457 C CA . VAL A 1 178 ? 1.114 -5.362 -12.704 1.00 92.88 178 VAL A CA 1
ATOM 1458 C C . VAL A 1 178 ? 1.880 -5.708 -13.987 1.00 92.88 178 VAL A C 1
ATOM 1460 O O . VAL A 1 178 ? 2.818 -5.003 -14.354 1.00 92.88 178 VAL A O 1
ATOM 1463 N N . ASP A 1 179 ? 1.437 -6.714 -14.739 1.00 93.12 179 ASP A N 1
ATOM 1464 C CA . ASP A 1 179 ? 1.990 -7.065 -16.051 1.00 93.12 179 ASP A CA 1
ATOM 1465 C C . ASP A 1 179 ? 1.806 -5.932 -17.065 1.00 93.12 179 ASP A C 1
ATOM 1467 O O . ASP A 1 179 ? 2.689 -5.662 -17.879 1.00 93.12 179 ASP A O 1
ATOM 1471 N N . CYS A 1 180 ? 0.651 -5.262 -17.047 1.00 95.00 180 CYS A N 1
ATOM 1472 C CA . CYS A 1 180 ? 0.394 -4.105 -17.898 1.00 95.00 180 CYS A CA 1
ATOM 1473 C C . CYS A 1 180 ? 1.368 -2.963 -17.580 1.00 95.00 180 CYS A C 1
ATOM 1475 O O . CYS A 1 180 ? 1.957 -2.389 -18.500 1.00 95.00 180 CYS A O 1
ATOM 1477 N N . TYR A 1 181 ? 1.605 -2.696 -16.291 1.00 95.19 181 TYR A N 1
ATOM 1478 C CA . TYR A 1 181 ? 2.606 -1.731 -15.845 1.00 95.19 181 TYR A CA 1
ATOM 1479 C C . TYR A 1 181 ? 3.995 -2.093 -16.378 1.00 95.19 181 TYR A C 1
ATOM 1481 O O . TYR A 1 181 ? 4.644 -1.251 -16.996 1.00 95.19 181 TYR A O 1
ATOM 1489 N N . TRP A 1 182 ? 4.425 -3.350 -16.220 1.00 94.88 182 TRP A N 1
ATOM 1490 C CA . TRP A 1 182 ? 5.704 -3.834 -16.746 1.00 94.88 182 TRP A CA 1
ATOM 1491 C C . TRP A 1 182 ? 5.832 -3.660 -18.257 1.00 94.88 182 TRP A C 1
ATOM 1493 O O . TRP A 1 182 ? 6.832 -3.122 -18.730 1.00 94.88 182 TRP A O 1
ATOM 1503 N N . ARG A 1 183 ? 4.818 -4.077 -19.027 1.00 96.06 183 ARG A N 1
ATOM 1504 C CA . ARG A 1 183 ? 4.820 -3.943 -20.493 1.00 96.06 183 ARG A CA 1
ATOM 1505 C C . ARG A 1 183 ? 4.953 -2.484 -20.909 1.00 96.06 183 ARG A C 1
ATOM 1507 O O . ARG A 1 183 ? 5.781 -2.170 -21.761 1.00 96.06 183 ARG A O 1
ATOM 1514 N N . ARG A 1 184 ? 4.174 -1.591 -20.292 1.00 95.06 184 ARG A N 1
ATOM 1515 C CA . ARG A 1 184 ? 4.228 -0.158 -20.589 1.00 95.06 184 ARG A CA 1
ATOM 1516 C C . ARG A 1 184 ? 5.579 0.438 -20.204 1.00 95.06 184 ARG A C 1
ATOM 1518 O O . ARG A 1 184 ? 6.138 1.192 -20.993 1.00 95.06 184 ARG A O 1
ATOM 1525 N N . LEU A 1 185 ? 6.107 0.081 -19.033 1.00 93.50 185 LEU A N 1
ATOM 1526 C CA . LEU A 1 185 ? 7.413 0.528 -18.557 1.00 93.50 185 LEU A CA 1
ATOM 1527 C C . LEU A 1 185 ? 8.520 0.142 -19.546 1.00 93.50 185 LEU A C 1
ATOM 1529 O O . LEU A 1 185 ? 9.273 1.008 -19.976 1.00 93.50 185 LEU A O 1
ATOM 1533 N N . LEU A 1 186 ? 8.576 -1.127 -19.955 1.00 92.88 186 LEU A N 1
ATOM 1534 C CA . LEU A 1 186 ? 9.571 -1.634 -20.903 1.00 92.88 186 LEU A CA 1
ATOM 1535 C C . LEU A 1 186 ? 9.474 -0.953 -22.275 1.00 92.88 186 LEU A C 1
ATOM 1537 O O . LEU A 1 186 ? 10.495 -0.570 -22.839 1.00 92.88 186 LEU A O 1
ATOM 1541 N N . GLN A 1 187 ? 8.257 -0.763 -22.796 1.00 94.31 187 GLN A N 1
ATOM 1542 C CA . GLN A 1 187 ? 8.035 -0.081 -24.077 1.00 94.31 187 GLN A CA 1
ATOM 1543 C C . GLN A 1 187 ? 8.515 1.372 -24.041 1.00 94.31 187 GLN A C 1
ATOM 1545 O O . GLN A 1 187 ? 9.267 1.800 -24.910 1.00 94.31 187 GLN A O 1
ATOM 1550 N N . GLN A 1 188 ? 8.115 2.124 -23.014 1.00 92.25 188 GLN A N 1
ATOM 1551 C CA . GLN A 1 188 ? 8.508 3.527 -22.871 1.00 92.25 188 GLN A CA 1
ATOM 1552 C C . GLN A 1 188 ? 10.005 3.668 -22.588 1.00 92.25 188 GLN A C 1
ATOM 1554 O O . GLN A 1 188 ? 10.640 4.600 -23.067 1.00 92.25 188 GLN A O 1
ATOM 1559 N N . TRP A 1 189 ? 10.592 2.725 -21.851 1.00 90.19 189 TRP A N 1
ATOM 1560 C CA . TRP A 1 189 ? 12.033 2.689 -21.640 1.00 90.19 189 TRP A CA 1
ATOM 1561 C C . TRP A 1 189 ? 12.799 2.492 -22.951 1.00 90.19 189 TRP A C 1
ATOM 1563 O O . TRP A 1 189 ? 13.766 3.209 -23.204 1.00 90.19 189 TRP A O 1
ATOM 1573 N N . ALA A 1 190 ? 12.347 1.565 -23.802 1.00 90.81 190 ALA A N 1
ATOM 1574 C CA . ALA A 1 190 ? 12.956 1.313 -25.105 1.00 90.81 190 ALA A CA 1
ATOM 1575 C C . ALA A 1 190 ? 12.910 2.549 -26.023 1.00 90.81 190 ALA A C 1
ATOM 1577 O O . ALA A 1 190 ? 13.890 2.828 -26.703 1.00 90.81 190 ALA A O 1
ATOM 1578 N N . GLU A 1 191 ? 11.825 3.332 -25.991 1.00 91.19 191 GLU A N 1
ATOM 1579 C CA . GLU A 1 191 ? 11.703 4.593 -26.747 1.00 91.19 191 GLU A CA 1
ATOM 1580 C C . GLU A 1 191 ? 12.716 5.670 -26.307 1.00 91.19 191 GLU A C 1
ATOM 1582 O O . GLU A 1 191 ? 13.069 6.546 -27.096 1.00 91.19 191 GLU A O 1
ATOM 1587 N N . LEU A 1 192 ? 13.191 5.620 -25.058 1.00 89.44 192 LEU A N 1
ATOM 1588 C CA . LEU A 1 192 ? 14.150 6.581 -24.498 1.00 89.44 192 LEU A CA 1
ATOM 1589 C C . LEU A 1 192 ? 15.613 6.151 -24.663 1.00 89.44 192 LEU A C 1
ATOM 1591 O O . LEU A 1 192 ? 16.526 6.946 -24.408 1.00 89.44 192 LEU A O 1
ATOM 1595 N N . MET A 1 193 ? 15.862 4.897 -25.040 1.00 87.62 193 MET A N 1
ATOM 1596 C CA . MET A 1 193 ? 17.215 4.390 -25.219 1.00 87.62 193 MET A CA 1
ATOM 1597 C C . MET A 1 193 ? 17.887 5.052 -26.421 1.00 87.62 193 MET A C 1
ATOM 1599 O O . MET A 1 193 ? 17.350 5.113 -27.520 1.00 87.62 193 MET A O 1
ATOM 1603 N N . THR A 1 194 ? 19.112 5.533 -26.210 1.00 89.62 194 THR A N 1
ATOM 1604 C CA . THR A 1 194 ? 19.916 6.193 -27.252 1.00 89.62 194 THR A CA 1
ATOM 1605 C C . THR A 1 194 ? 20.895 5.237 -27.936 1.00 89.62 194 THR A C 1
ATOM 1607 O O . THR A 1 194 ? 21.870 5.689 -28.532 1.00 89.62 194 THR A O 1
ATOM 1610 N N . PHE A 1 195 ? 20.720 3.931 -27.748 1.00 88.69 195 PHE A N 1
ATOM 1611 C CA . PHE A 1 195 ? 21.568 2.879 -28.298 1.00 88.69 195 PHE A CA 1
ATOM 1612 C C . PHE A 1 195 ? 20.733 1.620 -28.530 1.00 88.69 195 PHE A C 1
ATOM 1614 O O . PHE A 1 195 ? 19.763 1.383 -27.806 1.00 88.69 195 PHE A O 1
ATOM 1621 N N . ASP A 1 196 ? 21.153 0.803 -29.491 1.00 88.62 196 ASP A N 1
ATOM 1622 C CA . ASP A 1 196 ? 20.580 -0.520 -29.709 1.00 88.62 196 ASP A CA 1
ATOM 1623 C C . ASP A 1 196 ? 21.291 -1.540 -28.805 1.00 88.62 196 ASP A C 1
ATOM 1625 O O . ASP A 1 196 ? 22.525 -1.590 -28.788 1.00 88.62 196 ASP A O 1
ATOM 1629 N N . PRO A 1 197 ? 20.555 -2.335 -28.012 1.00 87.62 197 PRO A N 1
ATOM 1630 C CA . PRO A 1 197 ? 21.161 -3.311 -27.124 1.00 87.62 197 PRO A CA 1
ATOM 1631 C C . PRO A 1 197 ? 21.734 -4.472 -27.943 1.00 87.62 197 PRO A C 1
ATOM 1633 O O . PRO A 1 197 ? 21.014 -5.161 -28.665 1.00 87.62 197 PRO A O 1
ATOM 1636 N N . GLU A 1 198 ? 23.031 -4.722 -27.797 1.00 88.00 198 GLU A N 1
ATOM 1637 C CA . GLU A 1 198 ? 23.684 -5.898 -28.367 1.00 88.00 198 GLU A CA 1
ATOM 1638 C C . GLU A 1 198 ? 23.591 -7.067 -27.383 1.00 88.00 198 GLU A C 1
ATOM 1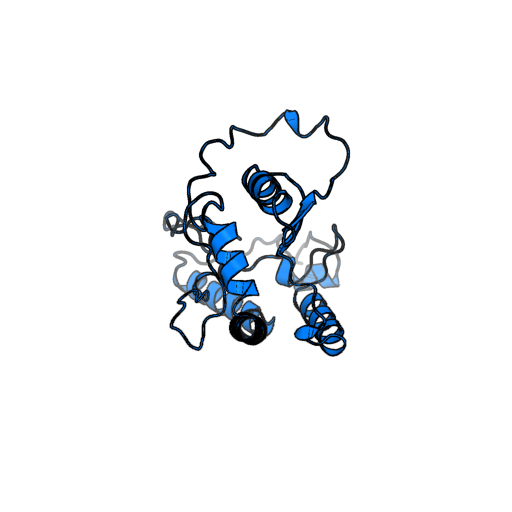640 O O . GLU A 1 198 ? 23.930 -6.919 -26.210 1.00 88.00 198 GLU A O 1
ATOM 1645 N N . LEU A 1 199 ? 23.141 -8.235 -27.852 1.00 82.88 199 LEU A N 1
ATOM 1646 C CA . LEU A 1 199 ? 23.099 -9.460 -27.051 1.00 82.88 199 LEU A CA 1
ATOM 1647 C C . LEU A 1 199 ? 24.459 -10.182 -27.139 1.00 82.88 199 LEU A C 1
ATOM 1649 O O . LEU A 1 199 ? 24.819 -10.649 -28.226 1.00 82.88 199 LEU A O 1
ATOM 1653 N N . PRO A 1 200 ? 25.220 -10.316 -26.034 1.00 82.88 200 PRO A N 1
ATOM 1654 C CA . PRO A 1 200 ? 26.471 -11.072 -26.032 1.00 82.88 200 PRO A CA 1
ATOM 1655 C C . PRO A 1 200 ? 26.259 -12.533 -26.445 1.00 82.88 200 PRO A C 1
ATOM 1657 O O . PRO A 1 200 ? 25.254 -13.143 -26.080 1.00 82.88 200 PRO A O 1
ATOM 1660 N N . ARG A 1 201 ? 27.222 -13.122 -27.168 1.00 77.75 201 ARG A N 1
ATOM 1661 C CA . ARG A 1 201 ? 27.129 -14.504 -27.690 1.00 77.75 201 ARG A CA 1
ATOM 1662 C C . ARG A 1 201 ? 26.994 -15.583 -26.611 1.00 77.75 201 ARG A C 1
ATOM 1664 O O . ARG A 1 201 ? 26.544 -16.681 -26.914 1.00 77.75 201 ARG A O 1
ATOM 1671 N N . ASP A 1 202 ? 27.409 -15.289 -25.387 1.00 79.38 202 ASP A N 1
ATOM 1672 C CA . ASP A 1 202 ? 27.313 -16.159 -24.215 1.00 79.38 202 ASP A CA 1
ATOM 1673 C C . ASP A 1 202 ? 26.021 -15.949 -23.406 1.00 79.38 202 ASP A C 1
ATOM 1675 O O . ASP A 1 202 ? 25.832 -16.588 -22.369 1.00 79.38 202 ASP A O 1
ATOM 1679 N N . SER A 1 203 ? 25.110 -15.096 -23.883 1.00 77.75 203 SER A N 1
ATOM 1680 C CA . SER A 1 203 ? 23.798 -14.901 -23.268 1.00 77.75 203 SER A CA 1
ATOM 1681 C C . SER A 1 203 ? 22.875 -16.081 -23.562 1.00 77.75 203 SER A C 1
ATOM 1683 O O . SER A 1 203 ? 22.748 -16.522 -24.703 1.00 77.75 203 SER A O 1
ATOM 1685 N N . ALA A 1 204 ? 22.170 -16.557 -22.539 1.00 76.12 204 ALA A N 1
ATOM 1686 C CA . ALA A 1 204 ? 21.065 -17.495 -22.695 1.00 76.12 204 ALA A CA 1
ATOM 1687 C C . ALA A 1 204 ? 19.733 -16.747 -22.577 1.00 76.12 204 ALA A C 1
ATOM 1689 O O . ALA A 1 204 ? 19.578 -15.887 -21.706 1.00 76.12 204 ALA A O 1
ATOM 1690 N N . SER A 1 205 ? 18.757 -17.091 -23.422 1.00 80.25 205 SER A N 1
ATOM 1691 C CA . SER A 1 205 ? 17.392 -16.592 -23.233 1.00 80.25 205 SER A CA 1
ATOM 1692 C C . SER A 1 205 ? 16.839 -17.114 -21.902 1.00 80.25 205 SER A C 1
ATOM 1694 O O . SER A 1 205 ? 17.166 -18.229 -21.481 1.00 80.25 205 SER A O 1
ATOM 1696 N N . TYR A 1 206 ? 15.992 -16.326 -21.240 1.00 79.06 206 TYR A N 1
ATOM 1697 C CA . TYR A 1 206 ? 15.370 -16.738 -19.982 1.00 79.06 206 TYR A CA 1
ATOM 1698 C C . TYR A 1 206 ? 14.553 -18.027 -20.159 1.00 79.06 206 TYR A C 1
ATOM 1700 O O . TYR A 1 206 ? 14.642 -18.939 -19.345 1.00 79.06 206 TYR A O 1
ATOM 1708 N N . GLU A 1 207 ? 13.832 -18.154 -21.272 1.00 79.50 207 GLU A N 1
ATOM 1709 C CA . GLU A 1 207 ? 13.055 -19.343 -21.631 1.00 79.50 207 GLU A CA 1
ATOM 1710 C C . GLU A 1 207 ? 13.958 -20.571 -21.776 1.00 79.50 207 GLU A C 1
ATOM 1712 O O . GLU A 1 207 ? 13.654 -21.642 -21.253 1.00 79.50 207 GLU A O 1
ATOM 1717 N N . SER A 1 208 ? 15.106 -20.404 -22.438 1.00 80.62 208 SER A N 1
ATOM 1718 C CA . SER A 1 208 ? 16.102 -21.466 -22.597 1.00 80.62 208 SER A CA 1
ATOM 1719 C C . SER A 1 208 ? 16.684 -21.878 -21.245 1.00 80.62 208 SER A C 1
ATOM 1721 O O . SER A 1 208 ? 16.843 -23.068 -20.977 1.00 80.62 208 SER A O 1
ATOM 1723 N N . PHE A 1 209 ? 16.962 -20.912 -20.366 1.00 79.25 209 PHE A N 1
ATOM 1724 C CA . PHE A 1 209 ? 17.416 -21.179 -19.004 1.00 79.25 209 PHE A CA 1
ATOM 1725 C C . PHE A 1 209 ? 16.368 -21.953 -18.195 1.00 79.25 209 PHE A C 1
ATOM 1727 O O . PHE A 1 209 ? 16.715 -22.962 -17.583 1.00 79.25 209 PHE A O 1
ATOM 1734 N N . ILE A 1 210 ? 15.100 -21.539 -18.230 1.00 79.56 210 ILE A N 1
ATOM 1735 C CA . ILE A 1 210 ? 14.011 -22.209 -17.506 1.00 79.56 210 ILE A CA 1
ATOM 1736 C C . ILE A 1 210 ? 13.808 -23.647 -17.995 1.00 79.56 210 ILE A C 1
ATOM 1738 O O . ILE A 1 210 ? 13.573 -24.539 -17.184 1.00 79.56 210 ILE A O 1
ATOM 1742 N N . LEU A 1 211 ? 13.937 -23.896 -19.300 1.00 79.62 211 LEU A N 1
ATOM 1743 C CA . LEU A 1 211 ? 13.765 -25.235 -19.869 1.00 79.62 211 LEU A CA 1
ATOM 1744 C C . LEU A 1 211 ? 14.965 -26.163 -19.628 1.00 79.62 211 LEU A C 1
ATOM 1746 O O . LEU A 1 211 ? 14.784 -27.367 -19.463 1.00 79.62 211 LEU A O 1
ATOM 1750 N N . ILE A 1 212 ? 16.190 -25.630 -19.649 1.00 79.69 212 ILE A N 1
ATOM 1751 C CA . ILE A 1 212 ? 17.422 -26.438 -19.713 1.00 79.69 212 ILE A CA 1
ATOM 1752 C C . ILE A 1 212 ? 18.177 -26.447 -18.371 1.00 79.69 212 ILE A C 1
ATOM 1754 O O . ILE A 1 212 ? 18.996 -27.334 -18.123 1.00 79.69 212 ILE A O 1
ATOM 1758 N N . GLY A 1 213 ? 17.939 -25.463 -17.501 1.00 76.94 213 GLY A N 1
ATOM 1759 C CA . GLY A 1 213 ? 18.619 -25.310 -16.211 1.00 76.94 213 GLY A CA 1
ATOM 1760 C C . GLY A 1 213 ? 20.103 -24.940 -16.320 1.00 76.94 213 GLY A C 1
ATOM 1761 O O . GLY A 1 213 ? 20.866 -25.172 -15.383 1.00 76.94 213 G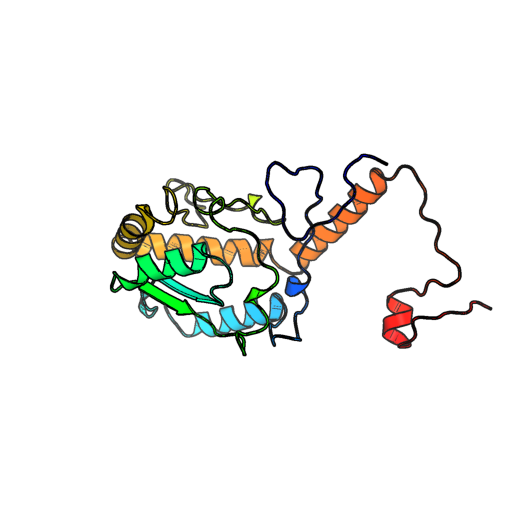LY A O 1
ATOM 1762 N N . LYS A 1 214 ? 20.552 -24.402 -17.464 1.00 70.56 214 LYS A N 1
ATOM 1763 C CA . LYS A 1 214 ? 21.956 -24.025 -17.715 1.00 70.56 214 LYS A CA 1
ATOM 1764 C C . LYS A 1 214 ? 22.069 -22.560 -18.120 1.00 70.56 214 LYS A C 1
ATOM 1766 O O . LYS A 1 214 ? 21.347 -22.103 -18.997 1.00 70.56 214 LYS A O 1
ATOM 1771 N N . THR A 1 215 ? 23.013 -21.849 -17.505 1.00 65.50 215 THR A N 1
ATOM 1772 C CA . THR A 1 215 ? 23.280 -20.422 -17.761 1.00 65.50 215 THR A CA 1
ATOM 1773 C C . THR A 1 215 ? 24.337 -20.177 -18.836 1.00 65.50 215 THR A C 1
ATOM 1775 O O . THR A 1 215 ? 24.374 -19.096 -19.407 1.00 65.50 215 THR A O 1
ATOM 1778 N N . LYS A 1 216 ? 25.197 -21.164 -19.124 1.00 63.34 216 LYS A N 1
ATOM 1779 C CA . LYS A 1 216 ? 26.226 -21.069 -20.168 1.00 63.34 216 LYS A CA 1
ATOM 1780 C C . LYS A 1 216 ? 25.740 -21.721 -21.452 1.00 63.34 216 LYS A C 1
ATOM 1782 O O . LYS A 1 216 ? 25.451 -22.920 -21.458 1.00 63.34 216 LYS A O 1
ATOM 1787 N N . TRP A 1 217 ? 25.710 -20.936 -22.521 1.00 63.88 217 TRP A N 1
ATOM 1788 C CA . TRP A 1 217 ? 25.357 -21.383 -23.861 1.00 63.88 217 TRP A CA 1
ATOM 1789 C C . TRP A 1 217 ? 26.552 -21.212 -24.802 1.00 63.88 217 TRP A C 1
ATOM 1791 O O . TRP A 1 217 ? 27.226 -20.187 -24.776 1.00 63.88 217 TRP A O 1
ATOM 1801 N N . VAL A 1 218 ? 26.828 -22.231 -25.617 1.00 61.31 218 VAL A N 1
ATOM 1802 C CA . VAL A 1 218 ? 27.766 -22.139 -26.742 1.00 61.31 218 VAL A CA 1
ATOM 1803 C C . VAL A 1 218 ? 26.913 -22.334 -27.989 1.00 61.31 218 VAL A C 1
ATOM 1805 O O . VAL A 1 218 ? 26.489 -23.465 -28.236 1.00 61.31 218 VAL A O 1
ATOM 1808 N N . PRO A 1 219 ? 26.573 -21.263 -28.726 1.00 55.44 219 PRO A N 1
ATOM 1809 C CA . PRO A 1 219 ? 25.909 -21.423 -30.007 1.00 55.44 219 PRO A CA 1
ATOM 1810 C C . PRO A 1 219 ? 26.867 -22.141 -30.962 1.00 55.44 219 PRO A C 1
ATOM 1812 O O . PRO A 1 219 ? 28.070 -21.869 -30.935 1.00 55.44 219 PRO A O 1
ATOM 1815 N N . PHE A 1 220 ? 26.339 -23.074 -31.754 1.00 53.00 220 PHE A N 1
ATOM 1816 C CA . PHE A 1 220 ? 27.073 -23.722 -32.844 1.00 53.00 220 PHE A CA 1
ATOM 1817 C C . PHE A 1 220 ? 27.558 -22.695 -33.873 1.00 53.00 220 PHE A C 1
ATOM 1819 O O . PHE A 1 220 ? 26.789 -21.746 -34.156 1.00 53.00 220 PHE A O 1
#

Mean predicted aligned error: 9.28 Å

Radius of gyration: 21.89 Å; Cα contacts (8 Å, |Δi|>4): 210; chains: 1; bounding box: 48×41×59 Å

Organism: Microbotryum lychnidis-dioicae (strain p1A1 Lamole / MvSl-1064) (NCBI:txid683840)

Sequence (220 aa):
MPAGAAWALGRREKEPQLTLMPDFGFFSWPEPGVGGMVEVADKCKQYEQRIKWADKVPKLFWKGAFMVDIRKELWDIARKYKWGAVSDLEWGDKSTIEKEVLAPEEHCAFKLKYIQHFHHLFNSNMNSPDQNIVLSPGHNFDELPATMQWLIENDDRAEQIADTSYNFFRHYLSPASVDCYWRRLLQQWAELMTFDPELPRDSASYESFILIGKTKWVPF

InterPro domains:
  IPR006598 Glycosyl transferase CAP10 domain [PF05686] (20-111)
  IPR006598 Glycosyl transferase CAP10 domain [PF05686] (112-204)
  IPR006598 Glycosyl transferase CAP10 domain [SM00672] (8-196)
  IPR051091 Protein O-Glucosyltransferase/Glycosyltransferase 90 [PTHR12203] (20-203)

Solvent-accessible surface area (backbone atoms only — not comparable to full-atom values): 13482 Å² total; per-residue (Å²): 128,77,92,50,82,51,73,29,60,56,41,42,77,94,42,74,47,49,42,64,35,84,55,63,51,55,66,49,36,68,90,86,67,42,62,17,44,64,58,48,52,51,53,48,51,63,51,51,77,74,52,56,77,91,74,54,76,89,46,57,70,45,76,45,58,67,85,47,65,71,56,46,50,52,32,65,56,30,69,77,40,93,41,34,47,52,47,76,42,88,82,78,80,71,87,72,65,79,80,79,73,79,88,66,86,85,64,74,70,63,67,89,57,63,40,42,70,64,54,85,74,67,30,57,49,88,88,45,94,76,20,37,51,84,69,61,55,78,50,81,59,70,34,36,63,60,47,51,49,50,41,68,75,36,48,73,59,44,50,52,28,50,54,41,26,51,59,50,45,58,54,65,66,24,68,71,40,49,50,48,49,52,54,53,50,54,53,56,50,58,75,69,51,93,66,84,88,80,82,60,79,56,61,55,56,68,69,54,28,73,76,68,75,49,71,79,44,80,77,131

pLDDT: mean 81.71, std 14.85, range [40.69, 97.19]

Nearest PDB structures (foldseek):
  5f87-assembly3_C  TM=7.876E-01  e=1.296E-05  Drosophila melanogaster
  5ub5-assembly1_A  TM=7.374E-01  e=9.410E-06  Homo sapiens

Foldseek 3Di:
DPQQPAEDQKDFPVNPSHHFAHDPQCPDDPPVDRHHPVVVLVVVVVVPVVADLVRDDLADADEEAPLAVLLVLLVVVLVVDPRYHRDHDDDDDDPPSPPDDDDRPPPFFDDPRMDHPCCVVAAQPPPDLLHQDHDQDGTSCPSVVVVSVVCVVCVVSVVSNPVSNSVVCCVCSPPVNSVVVVVVVVVVVVVPDPDDDDDDQQADDPVRCVVPVDGGDHDD

Secondary structure (DSSP, 8-state):
--S---EESSEETT-TTSEE---GGGT-BTTTTB--HHHHHHHHHHHHTT--GGGS--SEEEEE---SHHHHHHHHHHTTSTTEEEEE---S-GGGGGGS----TTSTT-S--EE-TTGGG----TT-TT-------SSTTTTHHHHHHHHHHTHHHHHHHHHHHHHHHHHHTSHHHHHHHHHHHHHHHHHH-SSPPP--TTPPPHHHHHHH--S-----